Protein AF-0000000079856102 (afdb_homodimer)

Radius of gyration: 27.68 Å; Cα contacts (8 Å, |Δi|>4): 415; chains: 2; bounding box: 66×85×58 Å

InterPro domains:
  IPR036291 NAD(P)-binding domain superfamily [SSF51735] (73-154)

Nearest PDB structures (foldseek):
  2an1-assembly3_A  TM=6.879E-01  e=6.814E-02  Salmonella enterica subsp. enterica serovar Typhimurium str. LT2
  8etw-assembly1_Q  TM=4.589E-01  e=1.208E-01  Saccharomyces cerevisiae S288C
  6jdu-assembly1_A  TM=3.938E-01  e=2.764E-01  Porcine reproductive and respiratory syndrome virus
  6nei-assembly1_A  TM=4.165E-01  e=7.182E-01  Thalictrum flavum subsp. glaucum
  6lkx-assembly1_B  TM=3.660E-01  e=1.751E+00  Porcine reproductive and respiratory syndrome virus

Secondary structure (DSSP, 8-state):
-HHHHHHHHHHHHHHHHHHHHHHHHHHHHHHHHHHHHHHHHHHHHHHHHHHHHHHHTT--HHHHHHHTT--EEEEE--SHHHHHHHHHHHTSSSEEEEEE-SS-TT---SSEEE-TTSPPPP-SEEEE--GGGHHHHHHHHHTT--S-EEEHHHHHHHHHT-/-HHHHHHHHHHHHHHHHHHHHHHHHHHHHHHHHHHHHHHHHHHHHHHHHHHHHHHHTT--HHHHHHHTT--EEEEE--SHHHHHHHHHHHTSSSEEEEEE-SS-TT---SSEEE-TTSPPPP-SEEEE--GGGHHHHHHHHHTT--S-EEEHHHHHHHHHT-

Structure (mmCIF, N/CA/C/O backbone):
data_AF-0000000079856102-model_v1
#
loop_
_entity.id
_entity.type
_entity.pdbx_description
1 polymer 'D-isomer specific 2-hydroxyacid dehydrogenase NAD-binding domain-containing protein'
#
loop_
_atom_site.group_PDB
_atom_site.id
_atom_site.type_symbol
_atom_site.label_atom_id
_atom_site.label_alt_id
_atom_site.label_comp_id
_atom_site.label_asym_id
_atom_site.label_entity_id
_atom_site.label_seq_id
_atom_site.pdbx_PDB_ins_code
_atom_site.Cartn_x
_atom_site.Cartn_y
_atom_site.Cartn_z
_atom_site.occupancy
_atom_site.B_iso_or_equiv
_atom_site.auth_seq_id
_atom_site.auth_comp_id
_atom_site.auth_asym_id
_atom_site.auth_atom_id
_atom_site.pdbx_PDB_model_num
ATOM 1 N N . MET A 1 1 ? -7.621 62.375 22.328 1 56.69 1 MET A N 1
ATOM 2 C CA . MET A 1 1 ? -6.695 61.75 21.375 1 56.69 1 MET A CA 1
ATOM 3 C C . MET A 1 1 ? -6.199 60.406 21.875 1 56.69 1 MET A C 1
ATOM 5 O O . MET A 1 1 ? -6.086 59.469 21.109 1 56.69 1 MET A O 1
ATOM 9 N N . LYS A 1 2 ? -6.113 60.281 23.094 1 71.75 2 LYS A N 1
ATOM 10 C CA . LYS A 1 2 ? -5.633 59.062 23.719 1 71.75 2 LYS A CA 1
ATOM 11 C C . LYS A 1 2 ? -6.68 57.969 23.625 1 71.75 2 LYS A C 1
ATOM 13 O O . LYS A 1 2 ? -6.344 56.812 23.391 1 71.75 2 LYS A O 1
ATOM 18 N N . GLY A 1 3 ? -7.863 58.312 23.672 1 69.62 3 GLY A N 1
ATOM 19 C CA . GLY A 1 3 ? -8.938 57.312 23.641 1 69.62 3 GLY A CA 1
ATOM 20 C C . GLY A 1 3 ? -9.078 56.625 22.297 1 69.62 3 GLY A C 1
ATOM 21 O O . GLY A 1 3 ? -9.25 55.406 22.219 1 69.62 3 GLY A O 1
ATOM 22 N N . LYS A 1 4 ? -8.945 57.344 21.188 1 78.38 4 LYS A N 1
ATOM 23 C CA . LYS A 1 4 ? -9.086 56.812 19.844 1 78.38 4 LYS A CA 1
ATOM 24 C C . LYS A 1 4 ? -7.93 55.875 19.5 1 78.38 4 LYS A C 1
ATOM 26 O O . LYS A 1 4 ? -8.125 54.875 18.812 1 78.38 4 LYS A O 1
ATOM 31 N N . PHE A 1 5 ? -6.828 56.188 20.062 1 73.88 5 PHE A N 1
ATOM 32 C CA . PHE A 1 5 ? -5.648 55.375 19.812 1 73.88 5 PHE A CA 1
ATOM 33 C C . PHE A 1 5 ? -5.789 54 20.484 1 73.88 5 PHE A C 1
ATOM 35 O O . PHE A 1 5 ? -5.457 52.969 19.875 1 73.88 5 PHE A O 1
ATOM 42 N N . LEU A 1 6 ? -6.344 54 21.688 1 71.5 6 LEU A N 1
ATOM 43 C CA . LEU A 1 6 ? -6.531 52.75 22.438 1 71.5 6 LEU A CA 1
ATOM 44 C C . LEU A 1 6 ? -7.543 51.844 21.734 1 71.5 6 LEU A C 1
ATOM 46 O O . LEU A 1 6 ? -7.355 50.625 21.672 1 71.5 6 LEU A O 1
ATOM 50 N N . VAL A 1 7 ? -8.516 52.406 21.203 1 76.06 7 VAL A N 1
ATOM 51 C CA . VAL A 1 7 ? -9.547 51.656 20.5 1 76.06 7 VAL A CA 1
ATOM 52 C C . VAL A 1 7 ? -8.961 51.062 19.234 1 76.06 7 VAL A C 1
ATOM 54 O O . VAL A 1 7 ? -9.234 49.906 18.906 1 76.06 7 VAL A O 1
ATOM 57 N N . PHE A 1 8 ? -8.148 51.781 18.562 1 76.5 8 PHE A N 1
ATOM 58 C CA . PHE A 1 8 ? -7.5 51.281 17.359 1 76.5 8 PHE A CA 1
ATOM 59 C C . PHE A 1 8 ? -6.582 50.094 17.656 1 76.5 8 PHE A C 1
ATOM 61 O O . PHE A 1 8 ? -6.609 49.094 16.969 1 76.5 8 PHE A O 1
ATOM 68 N N . LEU A 1 9 ? -5.859 50.219 18.734 1 75.31 9 LEU A N 1
ATOM 69 C CA . LEU A 1 9 ? -4.902 49.188 19.125 1 75.31 9 LEU A CA 1
ATOM 70 C C . LEU A 1 9 ? -5.625 47.906 19.5 1 75.31 9 LEU A C 1
ATOM 72 O O . LEU A 1 9 ? -5.211 46.812 19.109 1 75.31 9 LEU A O 1
ATOM 76 N N . THR A 1 10 ? -6.695 48.031 20.281 1 75.94 10 THR A N 1
ATOM 77 C CA . THR A 1 10 ? -7.465 46.875 20.672 1 75.94 10 THR A CA 1
ATOM 78 C C . THR A 1 10 ? -8.094 46.188 19.469 1 75.94 10 THR A C 1
ATOM 80 O O . THR A 1 10 ? -8.164 44.969 19.391 1 75.94 10 THR A O 1
ATOM 83 N N . GLY A 1 11 ? -8.469 47.031 18.562 1 76.38 11 GLY A N 1
ATOM 84 C CA . GLY A 1 11 ? -9.016 46.5 17.328 1 76.38 11 GLY A CA 1
ATOM 85 C C . GLY A 1 11 ? -8.016 45.688 16.531 1 76.38 11 GLY A C 1
ATOM 86 O O . GLY A 1 11 ? -8.336 44.594 16.047 1 76.38 11 GLY A O 1
ATOM 87 N N . VAL A 1 12 ? -6.836 46.25 16.422 1 75.19 12 VAL A N 1
ATOM 88 C CA . VAL A 1 12 ? -5.77 45.594 15.672 1 75.19 12 VAL A CA 1
ATOM 89 C C . VAL A 1 12 ? -5.422 44.25 16.344 1 75.19 12 VAL A C 1
ATOM 91 O O . VAL A 1 12 ? -5.312 43.219 15.68 1 75.19 12 VAL A O 1
ATOM 94 N N . ILE A 1 13 ? -5.367 44.188 17.625 1 77.5 13 ILE A N 1
ATOM 95 C CA . ILE A 1 13 ? -5.02 42.969 18.375 1 77.5 13 ILE A CA 1
ATOM 96 C C . ILE A 1 13 ? -6.105 41.938 18.203 1 77.5 13 ILE A C 1
ATOM 98 O O . ILE A 1 13 ? -5.809 40.75 17.969 1 77.5 13 ILE A O 1
ATOM 102 N N . THR A 1 14 ? -7.316 42.469 18.375 1 79.19 14 THR A N 1
ATOM 103 C CA . THR A 1 14 ? -8.43 41.562 18.188 1 79.19 14 THR A CA 1
ATOM 104 C C . THR A 1 14 ? -8.406 40.938 16.781 1 79.19 14 THR A C 1
ATOM 106 O O . THR A 1 14 ? -8.648 39.75 16.625 1 79.19 14 THR A O 1
ATOM 109 N N . GLY A 1 15 ? -8.125 41.719 15.898 1 78.94 15 GLY A N 1
ATOM 110 C CA . GLY A 1 15 ? -8.008 41.25 14.531 1 78.94 15 GLY A CA 1
ATOM 111 C C . GLY A 1 15 ? -6.926 40.188 14.352 1 78.94 15 GLY A C 1
ATOM 112 O O . GLY A 1 15 ? -7.145 39.188 13.703 1 78.94 15 GLY A O 1
ATOM 113 N N . ILE A 1 16 ? -5.793 40.406 14.945 1 78.12 16 ILE A N 1
ATOM 114 C CA . ILE A 1 16 ? -4.672 39.469 14.883 1 78.12 16 ILE A CA 1
ATOM 115 C C . ILE A 1 16 ? -5.059 38.156 15.555 1 78.12 16 ILE A C 1
ATOM 117 O O . ILE A 1 16 ? -4.809 37.094 15 1 78.12 16 ILE A O 1
ATOM 121 N N . CYS A 1 17 ? -5.77 38.219 16.672 1 80.56 17 CYS A N 1
ATOM 122 C CA . CYS A 1 17 ? -6.168 37.031 17.406 1 80.56 17 CYS A CA 1
ATOM 123 C C . CYS A 1 17 ? -7.18 36.219 16.625 1 80.56 17 CYS A C 1
ATOM 125 O O . CYS A 1 17 ? -7.055 34.969 16.516 1 80.56 17 CYS A O 1
ATOM 127 N N . ILE A 1 18 ? -8.086 37.031 16.078 1 81.25 18 ILE A N 1
ATOM 128 C CA . ILE A 1 18 ? -9.086 36.344 15.258 1 81.25 18 ILE A CA 1
ATOM 129 C C . ILE A 1 18 ? -8.422 35.688 14.047 1 81.25 18 ILE A C 1
ATOM 131 O O . ILE A 1 18 ? -8.703 34.531 13.719 1 81.25 18 ILE A O 1
ATOM 135 N N . GLY A 1 19 ? -7.57 36.406 13.414 1 81.69 19 GLY A N 1
ATOM 136 C CA . GLY A 1 19 ? -6.828 35.875 12.289 1 81.69 19 GLY A CA 1
ATOM 137 C C . GLY A 1 19 ? -6.016 34.656 12.633 1 81.69 19 GLY A C 1
ATOM 138 O O . GLY A 1 19 ? -6.039 33.656 11.906 1 81.69 19 GLY A O 1
ATOM 139 N N . ALA A 1 20 ? -5.395 34.688 13.734 1 82.19 20 ALA A N 1
ATOM 140 C CA . ALA A 1 20 ? -4.586 33.562 14.203 1 82.19 20 ALA A CA 1
ATOM 141 C C . ALA A 1 20 ? -5.461 32.344 14.539 1 82.19 20 ALA A C 1
ATOM 143 O O . ALA A 1 20 ? -5.102 31.203 14.227 1 82.19 20 ALA A O 1
ATOM 144 N N . ALA A 1 21 ? -6.551 32.625 15.102 1 82.12 21 ALA A N 1
ATOM 145 C CA . ALA A 1 21 ? -7.488 31.547 15.445 1 82.12 21 ALA A CA 1
ATOM 146 C C . ALA A 1 21 ? -8.008 30.844 14.195 1 82.12 21 ALA A C 1
ATOM 148 O O . ALA A 1 21 ? -8.117 29.625 14.156 1 82.12 21 ALA A O 1
ATOM 149 N N . LEU A 1 22 ? -8.297 31.594 13.188 1 87.19 22 LEU A N 1
ATOM 150 C CA . LEU A 1 22 ? -8.781 31.047 11.93 1 87.19 22 LEU A CA 1
ATOM 151 C C . LEU A 1 22 ? -7.699 30.203 11.25 1 87.19 22 LEU A C 1
ATOM 153 O O . LEU A 1 22 ? -7.977 29.109 10.766 1 87.19 22 LEU A O 1
ATOM 157 N N . LEU A 1 23 ? -6.512 30.781 11.242 1 86 23 LEU A N 1
ATOM 158 C CA . LEU A 1 23 ? -5.395 30.047 10.656 1 86 23 LEU A CA 1
ATOM 159 C C . LEU A 1 23 ? -5.152 28.734 11.398 1 86 23 LEU A C 1
ATOM 161 O O . LEU A 1 23 ? -4.898 27.703 10.781 1 86 23 LEU A O 1
ATOM 165 N N . TYR A 1 24 ? -5.289 28.797 12.672 1 84.06 24 TYR A N 1
ATOM 166 C CA . TYR A 1 24 ? -5.125 27.609 13.516 1 84.06 24 TYR A CA 1
ATOM 167 C C . TYR A 1 24 ? -6.164 26.547 13.18 1 84.06 24 TYR A C 1
ATOM 169 O O . TYR A 1 24 ? -5.824 25.375 13.008 1 84.06 24 TYR A O 1
ATOM 177 N N . LYS A 1 25 ? -7.344 27.016 13.062 1 87.06 25 LYS A N 1
ATOM 178 C CA . LYS A 1 25 ? -8.438 26.094 12.742 1 87.06 25 LYS A CA 1
ATOM 179 C C . LYS A 1 25 ? -8.234 25.453 11.367 1 87.06 25 LYS A C 1
ATOM 181 O O . LYS A 1 25 ? -8.492 24.266 11.18 1 87.06 25 LYS A O 1
ATOM 186 N N . MET A 1 26 ? -7.766 26.219 10.445 1 90.94 26 MET A N 1
ATOM 187 C CA . MET A 1 26 ? -7.508 25.719 9.102 1 90.94 26 MET A CA 1
ATOM 188 C C . MET A 1 26 ? -6.402 24.672 9.109 1 90.94 26 MET A C 1
ATOM 190 O O . MET A 1 26 ? -6.512 23.641 8.43 1 90.94 26 MET A O 1
ATOM 194 N N . GLN A 1 27 ? -5.391 24.906 9.867 1 89.06 27 GLN A N 1
ATOM 195 C CA . GLN A 1 27 ? -4.281 23.969 9.953 1 89.06 27 GLN A CA 1
ATOM 196 C C . GLN A 1 27 ? -4.715 22.656 10.625 1 89.06 27 GLN A C 1
ATOM 198 O O . GLN A 1 27 ? -4.285 21.578 10.227 1 89.06 27 GLN A O 1
ATOM 203 N N . LEU A 1 28 ? -5.555 22.812 11.547 1 90.88 28 LEU A N 1
ATOM 204 C CA . LEU A 1 28 ? -6.066 21.641 12.242 1 90.88 28 LEU A CA 1
ATOM 205 C C . LEU A 1 28 ? -6.871 20.766 11.289 1 90.88 28 LEU A C 1
ATOM 207 O O . LEU A 1 28 ? -6.738 19.531 11.312 1 90.88 28 LEU A O 1
ATOM 211 N N . LYS A 1 29 ? -7.648 21.422 10.539 1 93.56 29 LYS A N 1
ATOM 212 C CA . LYS A 1 29 ? -8.445 20.688 9.555 1 93.56 29 LYS A CA 1
ATOM 213 C C . LYS A 1 29 ? -7.551 20 8.531 1 93.56 29 LYS A C 1
ATOM 215 O O . LYS A 1 29 ? -7.805 18.859 8.156 1 93.56 29 LYS A O 1
ATOM 220 N N . ALA A 1 30 ? -6.57 20.656 8.086 1 93.19 30 ALA A N 1
ATOM 221 C CA . ALA A 1 30 ? -5.613 20.078 7.141 1 93.19 30 ALA A CA 1
ATOM 222 C C . ALA A 1 30 ? -4.91 18.859 7.742 1 93.19 30 ALA A C 1
ATOM 224 O O . ALA A 1 30 ? -4.719 17.859 7.062 1 93.19 30 ALA A O 1
ATOM 225 N N . LEU A 1 31 ? -4.598 18.953 8.945 1 94.69 31 LEU A N 1
ATOM 226 C CA . LEU A 1 31 ? -3.943 17.859 9.656 1 94.69 31 LEU A CA 1
ATOM 227 C C . LEU A 1 31 ? -4.859 16.656 9.742 1 94.69 31 LEU A C 1
ATOM 229 O O . LEU A 1 31 ? -4.414 15.516 9.531 1 94.69 31 LEU A O 1
ATOM 233 N N . GLU A 1 32 ? -6.051 16.922 10.062 1 95.44 32 GLU A N 1
ATOM 234 C CA . GLU A 1 32 ? -7.027 15.844 10.172 1 95.44 32 GLU A CA 1
ATOM 235 C C . GLU A 1 32 ? -7.203 15.125 8.836 1 95.44 32 GLU A C 1
ATOM 237 O O . GLU A 1 32 ? -7.227 13.898 8.781 1 95.44 32 GLU A O 1
ATOM 242 N N . LYS A 1 33 ? -7.32 15.891 7.828 1 95.81 33 LYS A N 1
ATOM 243 C CA . LYS A 1 33 ? -7.477 15.328 6.492 1 95.81 33 LYS A CA 1
ATOM 244 C C . LYS A 1 33 ? -6.254 14.5 6.102 1 95.81 33 LYS A C 1
ATOM 246 O O . LYS A 1 33 ? -6.387 13.406 5.555 1 95.81 33 LYS A O 1
ATOM 251 N N . LEU A 1 34 ? -5.129 15 6.391 1 96.31 34 LEU A N 1
ATOM 252 C CA . LEU A 1 34 ? -3.891 14.312 6.039 1 96.31 34 LEU A CA 1
ATOM 253 C C . LEU A 1 34 ? -3.725 13.039 6.859 1 96.31 34 LEU A C 1
ATOM 255 O O . LEU A 1 34 ? -3.256 12.023 6.348 1 96.31 34 LEU A O 1
ATOM 259 N N . ASN A 1 35 ? -4.086 13.07 8.078 1 96.81 35 ASN A N 1
ATOM 260 C CA . ASN A 1 35 ? -4.047 11.883 8.914 1 96.81 35 ASN A CA 1
ATOM 261 C C . ASN A 1 35 ? -4.957 10.781 8.375 1 96.81 35 ASN A C 1
ATOM 263 O O . ASN A 1 35 ? -4.566 9.617 8.32 1 96.81 35 ASN A O 1
ATOM 267 N N . ALA A 1 36 ? -6.125 11.188 7.953 1 95.12 36 ALA A N 1
ATOM 268 C CA . ALA A 1 36 ? -7.062 10.234 7.363 1 95.12 36 ALA A CA 1
ATOM 269 C C . ALA A 1 36 ? -6.484 9.609 6.094 1 95.12 36 ALA A C 1
ATOM 271 O O . ALA A 1 36 ? -6.621 8.406 5.867 1 95.12 36 ALA A O 1
ATOM 272 N N . LYS A 1 37 ? -5.918 10.414 5.289 1 96.12 37 LYS A N 1
ATOM 273 C CA . LYS A 1 37 ? -5.297 9.938 4.059 1 96.12 37 LYS A CA 1
ATOM 274 C C . LYS A 1 37 ? -4.156 8.977 4.355 1 96.12 37 LYS A C 1
ATOM 276 O O . LYS A 1 37 ? -4.023 7.938 3.697 1 96.12 37 LYS A O 1
ATOM 281 N N . THR A 1 38 ? -3.326 9.305 5.281 1 96.56 38 THR A N 1
ATOM 282 C CA . THR A 1 38 ? -2.229 8.438 5.695 1 96.56 38 THR A CA 1
ATOM 283 C C . THR A 1 38 ? -2.756 7.082 6.152 1 96.56 38 THR A C 1
ATOM 285 O O . THR A 1 38 ? -2.234 6.039 5.746 1 96.56 38 THR A O 1
ATOM 288 N N . ASP A 1 39 ? -3.746 7.125 6.945 1 95.75 39 ASP A N 1
ATOM 289 C CA . ASP A 1 39 ? -4.34 5.891 7.453 1 95.75 39 ASP A CA 1
ATOM 290 C C . ASP A 1 39 ? -4.906 5.043 6.316 1 95.75 39 ASP A C 1
ATOM 292 O O . ASP A 1 39 ? -4.766 3.818 6.32 1 95.75 39 ASP A O 1
ATOM 296 N N . LYS A 1 40 ? -5.539 5.68 5.383 1 95.25 40 LYS A N 1
ATOM 297 C CA . LYS A 1 40 ? -6.09 4.988 4.223 1 95.25 40 LYS A CA 1
ATOM 298 C C . LYS A 1 40 ? -5 4.246 3.455 1 95.25 40 LYS A C 1
ATOM 300 O O . LYS A 1 40 ? -5.121 3.049 3.191 1 95.25 40 LYS A O 1
ATOM 305 N N . PHE A 1 41 ? -3.934 4.871 3.184 1 95.69 41 PHE A N 1
ATOM 306 C CA . PHE A 1 41 ? -2.861 4.266 2.406 1 95.69 41 PHE A CA 1
ATOM 307 C C . PHE A 1 41 ? -2.154 3.18 3.211 1 95.69 41 PHE A C 1
ATOM 309 O O . PHE A 1 41 ? -1.725 2.168 2.654 1 95.69 41 PHE A O 1
ATOM 316 N N . LYS A 1 42 ? -2.01 3.471 4.43 1 95.5 42 LYS A N 1
ATOM 317 C CA . LYS A 1 42 ? -1.446 2.438 5.297 1 95.5 42 LYS A CA 1
ATOM 318 C C . LYS A 1 42 ? -2.299 1.173 5.27 1 95.5 42 LYS A C 1
ATOM 320 O O . LYS A 1 42 ? -1.77 0.063 5.176 1 95.5 42 LYS A O 1
ATOM 325 N N . GLN A 1 43 ? -3.521 1.299 5.367 1 95.5 43 GLN A N 1
ATOM 326 C CA . GLN A 1 43 ? -4.434 0.161 5.324 1 95.5 43 GLN A CA 1
ATOM 327 C C . GLN A 1 43 ? -4.348 -0.562 3.982 1 95.5 43 GLN A C 1
ATOM 329 O O . GLN A 1 43 ? -4.316 -1.794 3.938 1 95.5 43 GLN A O 1
ATOM 334 N N . TYR A 1 44 ? -4.355 0.176 2.92 1 95.56 44 TYR A N 1
ATOM 335 C CA . TYR A 1 44 ? -4.246 -0.413 1.591 1 95.56 44 TYR A CA 1
ATOM 336 C C . TYR A 1 44 ? -2.93 -1.166 1.435 1 95.56 44 TYR A C 1
ATOM 338 O O . TYR A 1 44 ? -2.891 -2.238 0.828 1 95.56 44 TYR A O 1
ATOM 346 N N . TYR A 1 45 ? -1.93 -0.539 1.915 1 95.94 45 TYR A N 1
ATOM 347 C CA . TYR A 1 45 ? -0.631 -1.202 1.924 1 95.94 45 TYR A CA 1
ATOM 348 C C . TYR A 1 45 ? -0.707 -2.539 2.654 1 95.94 45 TYR A C 1
ATOM 350 O O . TYR A 1 45 ? -0.241 -3.559 2.143 1 95.94 45 TYR A O 1
ATOM 358 N N . ASN A 1 46 ? -1.268 -2.553 3.844 1 96.31 46 ASN A N 1
ATOM 359 C CA . ASN A 1 46 ? -1.396 -3.775 4.629 1 96.31 46 ASN A CA 1
ATOM 360 C C . ASN A 1 46 ? -2.24 -4.82 3.906 1 96.31 46 ASN A C 1
ATOM 362 O O . ASN A 1 46 ? -1.927 -6.012 3.943 1 96.31 46 ASN A O 1
ATOM 366 N N . THR A 1 47 ? -3.242 -4.406 3.266 1 97.12 47 THR A N 1
ATOM 367 C CA . THR A 1 47 ? -4.121 -5.293 2.51 1 97.12 47 THR A CA 1
ATOM 368 C C . THR A 1 47 ? -3.363 -5.965 1.371 1 97.12 47 THR A C 1
ATOM 370 O O . THR A 1 47 ? -3.396 -7.191 1.235 1 97.12 47 THR A O 1
ATOM 373 N N . LEU A 1 48 ? -2.666 -5.227 0.598 1 97.25 48 LEU A N 1
ATOM 374 C CA . LEU A 1 48 ? -1.915 -5.766 -0.531 1 97.25 48 LEU A CA 1
ATOM 375 C C . LEU A 1 48 ? -0.787 -6.672 -0.051 1 97.25 48 LEU A C 1
ATOM 377 O O . LEU A 1 48 ? -0.493 -7.691 -0.68 1 97.25 48 LEU A O 1
ATOM 381 N N . ASN A 1 49 ? -0.169 -6.215 1.061 1 96.56 49 ASN A N 1
ATOM 382 C CA . ASN A 1 49 ? 0.886 -7.047 1.63 1 96.56 49 ASN A CA 1
ATOM 383 C C . ASN A 1 49 ? 0.362 -8.422 2.023 1 96.56 49 ASN A C 1
ATOM 385 O O . ASN A 1 49 ? 0.999 -9.438 1.74 1 96.56 49 ASN A O 1
ATOM 389 N N . GLN A 1 50 ? -0.737 -8.438 2.621 1 96.44 50 GLN A N 1
ATOM 390 C CA . GLN A 1 50 ? -1.36 -9.703 2.996 1 96.44 50 GLN A CA 1
ATOM 391 C C . GLN A 1 50 ? -1.751 -10.516 1.762 1 96.44 50 GLN A C 1
ATOM 393 O O . GLN A 1 50 ? -1.605 -11.734 1.744 1 96.44 50 GLN A O 1
ATOM 398 N N . TRP A 1 51 ? -2.291 -9.852 0.759 1 96.94 51 TRP A N 1
ATOM 399 C CA . TRP A 1 51 ? -2.652 -10.5 -0.497 1 96.94 51 TRP A CA 1
ATOM 400 C C . TRP A 1 51 ? -1.44 -11.18 -1.13 1 96.94 51 TRP A C 1
ATOM 402 O O . TRP A 1 51 ? -1.508 -12.344 -1.528 1 96.94 51 TRP A O 1
ATOM 412 N N . LEU A 1 52 ? -0.375 -10.469 -1.111 1 95.75 52 LEU A N 1
ATOM 413 C CA . LEU A 1 52 ? 0.87 -10.977 -1.681 1 95.75 52 LEU A CA 1
ATOM 414 C C . LEU A 1 52 ? 1.413 -12.133 -0.857 1 95.75 52 LEU A C 1
ATOM 416 O O . LEU A 1 52 ? 1.892 -13.125 -1.414 1 95.75 52 LEU A O 1
ATOM 420 N N . ASN A 1 53 ? 1.319 -12.023 0.473 1 95 53 ASN A N 1
ATOM 421 C CA . ASN A 1 53 ? 1.726 -13.133 1.335 1 95 53 ASN A CA 1
ATOM 422 C C . ASN A 1 53 ? 0.932 -14.398 1.033 1 95 53 ASN A C 1
ATOM 424 O O . ASN A 1 53 ? 1.502 -15.492 0.953 1 95 53 ASN A O 1
ATOM 428 N N . ASN A 1 54 ? -0.32 -14.227 0.887 1 95.62 54 ASN A N 1
ATOM 429 C CA . ASN A 1 54 ? -1.168 -15.367 0.548 1 95.62 54 ASN A CA 1
ATOM 430 C C . ASN A 1 54 ? -0.745 -16 -0.77 1 95.62 54 ASN A C 1
ATOM 432 O O . ASN A 1 54 ? -0.634 -17.234 -0.862 1 95.62 54 ASN A O 1
ATOM 436 N N . LYS A 1 55 ? -0.503 -15.164 -1.69 1 92.69 55 LYS A N 1
ATOM 437 C CA . LYS A 1 55 ? -0.1 -15.672 -3 1 92.69 55 LYS A CA 1
ATOM 438 C C . LYS A 1 55 ? 1.243 -16.391 -2.922 1 92.69 55 LYS A C 1
ATOM 440 O O . LYS A 1 55 ? 1.414 -17.453 -3.508 1 92.69 55 LYS A O 1
ATOM 445 N N . ASP A 1 56 ? 2.123 -15.812 -2.193 1 90.88 56 ASP A N 1
ATOM 446 C CA . ASP A 1 56 ? 3.439 -16.422 -2.018 1 90.88 56 ASP A CA 1
ATOM 447 C C . ASP A 1 56 ? 3.328 -17.781 -1.357 1 90.88 56 ASP A C 1
ATOM 449 O O . ASP A 1 56 ? 4.125 -18.688 -1.641 1 90.88 56 ASP A O 1
ATOM 453 N N . ASP A 1 57 ? 2.359 -17.891 -0.551 1 92.06 57 ASP A N 1
ATOM 454 C CA . ASP A 1 57 ? 2.154 -19.141 0.17 1 92.06 57 ASP A CA 1
ATOM 455 C C . ASP A 1 57 ? 1.271 -20.094 -0.629 1 92.06 57 ASP A C 1
ATOM 457 O O . ASP A 1 57 ? 0.926 -21.188 -0.151 1 92.06 57 ASP A O 1
ATOM 461 N N . GLY A 1 58 ? 0.883 -19.672 -1.842 1 90.56 58 GLY A N 1
ATOM 462 C CA . GLY A 1 58 ? 0.076 -20.516 -2.711 1 90.56 58 GLY A CA 1
ATOM 463 C C . GLY A 1 58 ? -1.391 -20.547 -2.324 1 90.56 58 GLY A C 1
ATOM 464 O O . GLY A 1 58 ? -2.123 -21.453 -2.705 1 90.56 58 GLY A O 1
ATOM 465 N N . LYS A 1 59 ? -1.744 -19.547 -1.546 1 93.44 59 LYS A N 1
ATOM 466 C CA . LYS A 1 59 ? -3.135 -19.469 -1.104 1 93.44 59 LYS A CA 1
ATOM 467 C C . LYS A 1 59 ? -3.941 -18.516 -1.979 1 93.44 59 LYS A C 1
ATOM 469 O O . LYS A 1 59 ? -3.434 -17.469 -2.402 1 93.44 59 LYS A O 1
ATOM 474 N N . SER A 1 60 ? -5.184 -18.906 -2.205 1 92.62 60 SER A N 1
ATOM 475 C CA . SER A 1 60 ? -6.07 -18.094 -3.033 1 92.62 60 SER A CA 1
ATOM 476 C C . SER A 1 60 ? -7.293 -17.625 -2.244 1 92.62 60 SER A C 1
ATOM 478 O O . SER A 1 60 ? -7.797 -18.359 -1.388 1 92.62 60 SER A O 1
ATOM 480 N N . SER A 1 61 ? -7.758 -16.469 -2.652 1 94.69 61 SER A N 1
ATOM 481 C CA . SER A 1 61 ? -8.977 -15.977 -2.029 1 94.69 61 SER A CA 1
ATOM 482 C C . SER A 1 61 ? -10.148 -16.922 -2.275 1 94.69 61 SER A C 1
ATOM 484 O O . SER A 1 61 ? -11.086 -16.984 -1.476 1 94.69 61 SER A O 1
ATOM 486 N N . VAL A 1 62 ? -10.117 -17.672 -3.328 1 96.38 62 VAL A N 1
ATOM 487 C CA . VAL A 1 62 ? -11.156 -18.609 -3.701 1 96.38 62 VAL A CA 1
ATOM 488 C C . VAL A 1 62 ? -11.406 -19.594 -2.555 1 96.38 62 VAL A C 1
ATOM 490 O O . VAL A 1 62 ? -12.547 -19.953 -2.275 1 96.38 62 VAL A O 1
ATOM 493 N N . ASN A 1 63 ? -10.312 -19.906 -1.883 1 94.75 63 ASN A N 1
ATOM 494 C CA . ASN A 1 63 ? -10.398 -20.875 -0.79 1 94.75 63 ASN A CA 1
ATOM 495 C C . ASN A 1 63 ? -11.266 -20.344 0.353 1 94.75 63 ASN A C 1
ATOM 497 O O . ASN A 1 63 ? -11.945 -21.125 1.022 1 94.75 63 ASN A O 1
ATOM 501 N N . PHE A 1 64 ? -11.211 -19.109 0.53 1 97.25 64 PHE A N 1
ATOM 502 C CA . PHE A 1 64 ? -12.047 -18.5 1.561 1 97.25 64 PHE A CA 1
ATOM 503 C C . PHE A 1 64 ? -13.523 -18.766 1.288 1 97.25 64 PHE A C 1
ATOM 505 O O . PHE A 1 64 ? -14.266 -19.156 2.188 1 97.25 64 PHE A O 1
ATOM 512 N N . PHE A 1 65 ? -13.922 -18.562 0.098 1 97.81 65 PHE A N 1
ATOM 513 C CA . PHE A 1 65 ? -15.328 -18.672 -0.262 1 97.81 65 PHE A CA 1
ATOM 514 C C . PHE A 1 65 ? -15.789 -20.125 -0.222 1 97.81 65 PHE A C 1
ATOM 516 O O . PHE A 1 65 ? -16.875 -20.422 0.284 1 97.81 65 PHE A O 1
ATOM 523 N N . LYS A 1 66 ? -14.953 -21 -0.677 1 96.38 66 LYS A N 1
ATOM 524 C CA . LYS A 1 66 ? -15.273 -22.422 -0.665 1 96.38 66 LYS A CA 1
ATOM 525 C C . LYS A 1 66 ? -15.43 -22.938 0.763 1 96.38 66 LYS A C 1
ATOM 527 O O . LYS A 1 66 ? -16.406 -23.609 1.08 1 96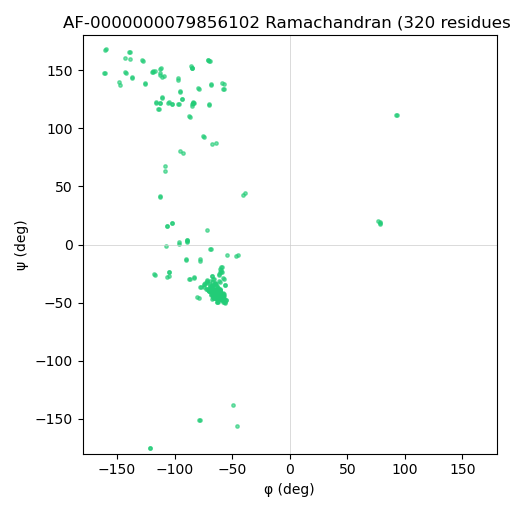.38 66 LYS A O 1
ATOM 532 N N . ARG A 1 67 ? -14.523 -22.547 1.585 1 96.06 67 ARG A N 1
ATOM 533 C CA . ARG A 1 67 ? -14.508 -23.031 2.963 1 96.06 67 ARG A CA 1
ATOM 534 C C . ARG A 1 67 ? -15.734 -22.531 3.73 1 96.06 67 ARG A C 1
ATOM 536 O O . ARG A 1 67 ? -16.219 -23.203 4.633 1 96.06 67 ARG A O 1
ATOM 543 N N . ASN A 1 68 ? -16.188 -21.375 3.32 1 97 68 ASN A N 1
ATOM 544 C CA . ASN A 1 68 ? -17.312 -20.797 4.035 1 97 68 ASN A CA 1
ATOM 545 C C . ASN A 1 68 ? -18.641 -21.109 3.354 1 97 68 ASN A C 1
ATOM 547 O O . ASN A 1 68 ? -19.688 -20.609 3.75 1 97 68 ASN A O 1
ATOM 551 N N . GLY A 1 69 ? -18.562 -21.891 2.258 1 97.06 69 GLY A N 1
ATOM 552 C CA . GLY A 1 69 ? -19.75 -22.344 1.566 1 97.06 69 GLY A CA 1
ATOM 553 C C . GLY A 1 69 ? -20.391 -21.266 0.709 1 97.06 69 GLY A C 1
ATOM 554 O O . GLY A 1 69 ? -21.594 -21.312 0.44 1 97.06 69 GLY A O 1
ATOM 555 N N . TYR A 1 70 ? -19.625 -20.25 0.365 1 98.12 70 TYR A N 1
ATOM 556 C CA . TYR A 1 70 ? -20.125 -19.203 -0.502 1 98.12 70 TYR A CA 1
ATOM 557 C C . TYR A 1 70 ? -19.984 -19.578 -1.971 1 98.12 70 TYR A C 1
ATOM 559 O O . TYR A 1 70 ? -18.859 -19.781 -2.461 1 98.12 70 TYR A O 1
ATOM 567 N N . GLN A 1 71 ? -21.094 -19.641 -2.643 1 98.12 71 GLN A N 1
ATOM 568 C CA . GLN A 1 71 ? -21.047 -20.016 -4.051 1 98.12 71 GLN A CA 1
ATOM 569 C C . GLN A 1 71 ? -21.266 -18.812 -4.953 1 98.12 71 GLN A C 1
ATOM 571 O O . GLN A 1 71 ? -20.844 -18.797 -6.109 1 98.12 71 GLN A O 1
ATOM 576 N N . SER A 1 72 ? -21.984 -17.828 -4.441 1 98.12 72 SER A N 1
A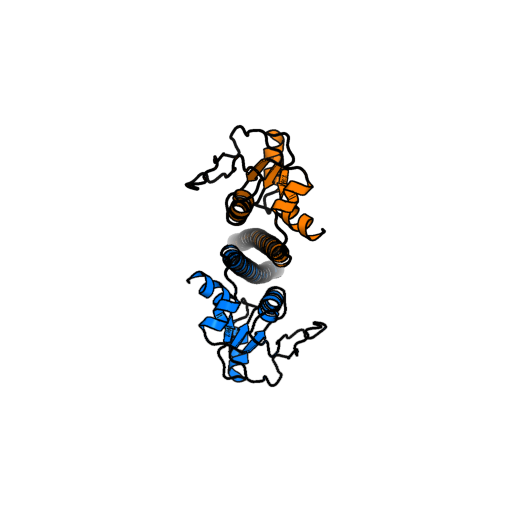TOM 577 C CA . SER A 1 72 ? -22.234 -16.609 -5.199 1 98.12 72 SER A CA 1
ATOM 578 C C . SER A 1 72 ? -21.812 -15.375 -4.418 1 98.12 72 SER A C 1
ATOM 580 O O . SER A 1 72 ? -22.047 -15.289 -3.211 1 98.12 72 SER A O 1
ATOM 582 N N . VAL A 1 73 ? -21.188 -14.445 -5.203 1 98.31 73 VAL A N 1
ATOM 583 C CA . VAL A 1 73 ? -20.609 -13.281 -4.531 1 98.31 73 VAL A CA 1
ATOM 584 C C . VAL A 1 73 ? -20.922 -12.016 -5.332 1 98.31 73 VAL A C 1
ATOM 586 O O . VAL A 1 73 ? -21.062 -12.07 -6.559 1 98.31 73 VAL A O 1
ATOM 589 N N . ALA A 1 74 ? -21.172 -10.953 -4.648 1 97.75 74 ALA A N 1
ATOM 590 C CA . ALA A 1 74 ? -21.109 -9.617 -5.234 1 97.75 74 ALA A CA 1
ATOM 591 C C . ALA A 1 74 ? -19.906 -8.828 -4.695 1 97.75 74 ALA A C 1
ATOM 593 O O . ALA A 1 74 ? -19.547 -8.969 -3.525 1 97.75 74 ALA A O 1
ATOM 594 N N . ILE A 1 75 ? -19.312 -8.023 -5.516 1 97.81 75 ILE A N 1
ATOM 595 C CA . ILE A 1 75 ? -18.156 -7.234 -5.129 1 97.81 75 ILE A CA 1
ATOM 596 C C . ILE A 1 75 ? -18.516 -5.75 -5.121 1 97.81 75 ILE A C 1
ATOM 598 O O . ILE A 1 75 ? -18.984 -5.215 -6.129 1 97.81 75 ILE A O 1
ATOM 602 N N . TYR A 1 76 ? -18.344 -5.141 -3.994 1 97.31 76 TYR A N 1
ATOM 603 C CA . TYR A 1 76 ? -18.578 -3.707 -3.869 1 97.31 76 TYR A CA 1
ATOM 604 C C . TYR A 1 76 ? -17.266 -2.926 -4.016 1 97.31 76 TYR A C 1
ATOM 606 O O . TYR A 1 76 ? -16.375 -3.045 -3.178 1 97.31 76 TYR A O 1
ATOM 614 N N . GLY A 1 77 ? -17.219 -2.07 -4.957 1 95.94 77 GLY A N 1
ATOM 615 C CA . GLY A 1 77 ? -16.031 -1.289 -5.238 1 95.94 77 GLY A CA 1
ATOM 616 C C . GLY A 1 77 ? -15.133 -1.927 -6.281 1 95.94 77 GLY A C 1
ATOM 617 O O . GLY A 1 77 ? -14.391 -2.863 -5.98 1 95.94 77 GLY A O 1
ATOM 618 N N . MET A 1 78 ? -15.07 -1.293 -7.438 1 93.56 78 MET A N 1
ATOM 619 C CA . MET A 1 78 ? -14.305 -1.879 -8.539 1 93.56 78 MET A CA 1
ATOM 620 C C . MET A 1 78 ? -13.078 -1.038 -8.852 1 93.56 78 MET A C 1
ATOM 622 O O . MET A 1 78 ? -12.812 -0.736 -10.016 1 93.56 78 MET A O 1
ATOM 626 N N . GLY A 1 79 ? -12.5 -0.642 -7.781 1 91.88 79 GLY A N 1
ATOM 627 C CA . GLY A 1 79 ? -11.156 -0.094 -7.918 1 91.88 79 GLY A CA 1
ATOM 628 C C . GLY A 1 79 ? -10.086 -1.161 -8.07 1 91.88 79 GLY A C 1
ATOM 629 O O . GLY A 1 79 ? -10.359 -2.248 -8.586 1 91.88 79 GLY A O 1
ATOM 630 N N . GLU A 1 80 ? -8.914 -0.931 -7.656 1 92 80 GLU A N 1
ATOM 631 C CA . GLU A 1 80 ? -7.797 -1.854 -7.809 1 92 80 GLU A CA 1
ATOM 632 C C . GLU A 1 80 ? -8.055 -3.164 -7.07 1 92 80 GLU A C 1
ATOM 634 O O . GLU A 1 80 ? -7.918 -4.246 -7.648 1 92 80 GLU A O 1
ATOM 639 N N . LEU A 1 81 ? -8.453 -3.045 -5.84 1 95.31 81 LEU A N 1
ATOM 640 C CA . LEU A 1 81 ? -8.672 -4.234 -5.02 1 95.31 81 LEU A CA 1
ATOM 641 C C . LEU A 1 81 ? -9.852 -5.051 -5.543 1 95.31 81 LEU A C 1
ATOM 643 O O . LEU A 1 81 ? -9.781 -6.277 -5.605 1 95.31 81 LEU A O 1
ATOM 647 N N . GLY A 1 82 ? -10.914 -4.363 -5.898 1 95.31 82 GLY A N 1
ATOM 648 C CA . GLY A 1 82 ? -12.078 -5.039 -6.445 1 95.31 82 GLY A CA 1
ATOM 649 C C . GLY A 1 82 ? -11.789 -5.77 -7.742 1 95.31 82 GLY A C 1
ATOM 650 O O . GLY A 1 82 ? -12.219 -6.906 -7.934 1 95.31 82 GLY A O 1
ATOM 651 N N . ASN A 1 83 ? -11.094 -5.125 -8.617 1 93.12 83 ASN A N 1
ATOM 652 C CA . ASN A 1 83 ? -10.734 -5.734 -9.891 1 93.12 83 ASN A CA 1
ATOM 653 C C . ASN A 1 83 ? -9.852 -6.961 -9.703 1 93.12 83 ASN A C 1
ATOM 655 O O . ASN A 1 83 ? -9.977 -7.945 -10.43 1 93.12 83 ASN A O 1
ATOM 659 N N . ARG A 1 84 ? -9 -6.898 -8.773 1 94.06 84 ARG A N 1
ATOM 660 C CA . ARG A 1 84 ? -8.133 -8.031 -8.484 1 94.06 84 ARG A CA 1
ATOM 661 C C . ARG A 1 84 ? -8.938 -9.227 -7.977 1 94.06 84 ARG A C 1
ATOM 663 O O . ARG A 1 84 ? -8.727 -10.359 -8.406 1 94.06 84 ARG A O 1
ATOM 670 N N . LEU A 1 85 ? -9.828 -8.906 -7.098 1 96.12 85 LEU A N 1
ATOM 671 C CA . LEU A 1 85 ? -10.688 -9.969 -6.598 1 96.12 85 LEU A CA 1
ATOM 672 C C . LEU A 1 85 ? -11.523 -10.57 -7.723 1 96.12 85 LEU A C 1
ATOM 674 O O . LEU A 1 85 ? -11.664 -11.789 -7.816 1 96.12 85 LEU A O 1
ATOM 678 N N . TYR A 1 86 ? -12.031 -9.695 -8.531 1 95 86 TYR A N 1
ATOM 679 C CA . TYR A 1 86 ? -12.828 -10.117 -9.68 1 95 86 TYR A CA 1
ATOM 680 C C . TYR A 1 86 ? -12.047 -11.086 -10.562 1 95 86 TYR A C 1
ATOM 682 O O . TYR A 1 86 ? -12.555 -12.156 -10.922 1 95 86 TYR A O 1
ATOM 690 N N . LYS A 1 87 ? -10.891 -10.742 -10.852 1 92.94 87 LYS A N 1
ATOM 691 C CA . LYS A 1 87 ? -10.055 -11.562 -11.727 1 92.94 87 LYS A CA 1
ATOM 692 C C . LYS A 1 87 ? -9.75 -12.914 -11.094 1 92.94 87 LYS A C 1
ATOM 694 O O . LYS A 1 87 ? -9.727 -13.938 -11.781 1 92.94 87 LYS A O 1
ATOM 699 N N . GLU A 1 88 ? -9.523 -12.906 -9.805 1 93.5 88 GLU A N 1
ATOM 700 C CA . GLU A 1 88 ? -9.211 -14.156 -9.117 1 93.5 88 GLU A CA 1
ATOM 701 C C . GLU A 1 88 ? -10.414 -15.094 -9.102 1 93.5 88 GLU A C 1
ATOM 703 O O . GLU A 1 88 ? -10.273 -16.297 -9.273 1 93.5 88 GLU A O 1
ATOM 708 N N . LEU A 1 89 ? -11.555 -14.484 -8.992 1 95.75 89 LEU A N 1
ATOM 709 C CA . LEU A 1 89 ? -12.75 -15.305 -8.82 1 95.75 89 LEU A CA 1
ATOM 710 C C . LEU A 1 89 ? -13.32 -15.711 -10.18 1 95.75 89 LEU A C 1
ATOM 712 O O . LEU A 1 89 ? -13.953 -16.766 -10.297 1 95.75 89 LEU A O 1
ATOM 716 N N . ARG A 1 90 ? -13.109 -14.867 -11.18 1 92.69 90 ARG A N 1
ATOM 717 C CA . ARG A 1 90 ? -13.727 -15.102 -12.477 1 92.69 90 ARG A CA 1
ATOM 718 C C . ARG A 1 90 ? -13.258 -16.438 -13.07 1 92.69 90 ARG A C 1
ATOM 720 O O . ARG A 1 90 ? -13.969 -17.031 -13.875 1 92.69 90 ARG A O 1
ATOM 727 N N . ASN A 1 91 ? -12.148 -16.891 -12.602 1 88.31 91 ASN A N 1
ATOM 728 C CA . ASN A 1 91 ? -11.586 -18.141 -13.109 1 88.31 91 ASN A CA 1
ATOM 729 C C . ASN A 1 91 ? -11.828 -19.297 -12.148 1 88.31 91 ASN A C 1
ATOM 731 O O . ASN A 1 91 ? -11.18 -20.344 -12.25 1 88.31 91 ASN A O 1
ATOM 735 N N . SER A 1 92 ? -12.711 -19.141 -11.305 1 94.94 92 SER A N 1
ATOM 736 C CA . SER A 1 92 ? -13.023 -20.156 -10.312 1 94.94 92 SER A CA 1
ATOM 737 C C . SER A 1 92 ? -14.477 -20.609 -10.406 1 94.94 92 SER A C 1
ATOM 739 O O . SER A 1 92 ? -15.18 -20.25 -11.359 1 94.94 92 SER A O 1
ATOM 741 N N . ASP A 1 93 ? -14.867 -21.469 -9.461 1 95.94 93 ASP A N 1
ATOM 742 C CA . ASP A 1 93 ? -16.234 -21.953 -9.445 1 95.94 93 ASP A CA 1
ATOM 743 C C . ASP A 1 93 ? -17.141 -21.047 -8.609 1 95.94 93 ASP A C 1
ATOM 745 O O . ASP A 1 93 ? -18.312 -21.312 -8.422 1 95.94 93 ASP A O 1
ATOM 749 N N . ILE A 1 94 ? -16.547 -19.984 -8.141 1 97.56 94 ILE A N 1
ATOM 750 C CA . ILE A 1 94 ? -17.328 -19 -7.414 1 97.56 94 ILE A CA 1
ATOM 751 C C . ILE A 1 94 ? -18 -18.047 -8.398 1 97.56 94 ILE A C 1
ATOM 753 O O . ILE A 1 94 ? -17.328 -17.422 -9.234 1 97.56 94 ILE A O 1
ATOM 757 N N . LYS A 1 95 ? -19.281 -17.969 -8.344 1 96.94 95 LYS A N 1
ATOM 758 C CA . LYS A 1 95 ? -20.031 -17.141 -9.281 1 96.94 95 LYS A CA 1
ATOM 759 C C . LYS A 1 95 ? -20.078 -15.688 -8.812 1 96.94 95 LYS A C 1
ATOM 761 O O . LYS A 1 95 ? -20.594 -15.398 -7.727 1 96.94 95 LYS A O 1
ATOM 766 N N . ILE A 1 96 ? -19.594 -14.781 -9.609 1 97.12 96 ILE A N 1
ATOM 767 C CA . ILE A 1 96 ? -19.797 -13.352 -9.375 1 97.12 96 ILE A CA 1
ATOM 768 C C . ILE A 1 96 ? -21.109 -12.914 -10.008 1 97.12 96 ILE A C 1
ATOM 770 O O . ILE A 1 96 ? -21.219 -12.812 -11.234 1 97.12 96 ILE A O 1
ATOM 774 N N . LYS A 1 97 ? -22 -12.633 -9.242 1 96.56 97 LYS A N 1
ATOM 775 C CA . LYS A 1 97 ? -23.328 -12.328 -9.781 1 96.56 97 LYS A CA 1
ATOM 776 C C . LYS A 1 97 ? -23.391 -10.906 -10.328 1 96.56 97 LYS A C 1
ATOM 778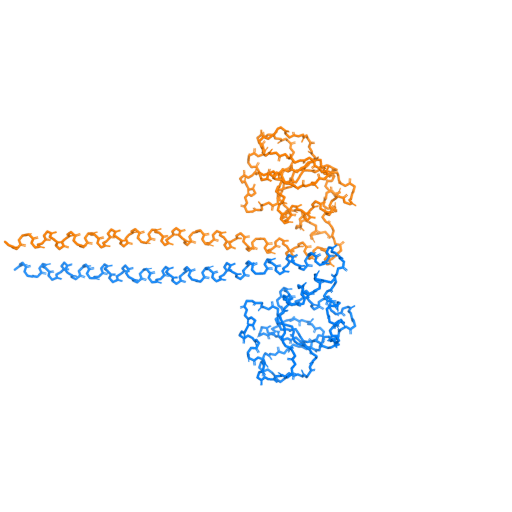 O O . LYS A 1 97 ? -23.969 -10.664 -11.383 1 96.56 97 LYS A O 1
ATOM 783 N N . TYR A 1 98 ? -22.906 -10.008 -9.602 1 94.94 98 TYR A N 1
ATOM 784 C CA . TYR A 1 98 ? -22.812 -8.617 -10.031 1 94.94 98 TYR A CA 1
ATOM 785 C C . TYR A 1 98 ? -21.781 -7.852 -9.227 1 94.94 98 TYR A C 1
ATOM 787 O O . TYR A 1 98 ? -21.266 -8.359 -8.219 1 94.94 98 TYR A O 1
ATOM 795 N N . VAL A 1 99 ? -21.438 -6.656 -9.695 1 96 99 VAL A N 1
ATOM 796 C CA . VAL A 1 99 ? -20.547 -5.738 -8.984 1 96 99 VAL A CA 1
ATOM 797 C C . VAL A 1 99 ? -21.297 -4.438 -8.68 1 96 99 VAL A C 1
ATOM 799 O O . VAL A 1 99 ? -22.234 -4.074 -9.391 1 96 99 VAL A O 1
ATOM 802 N N . ILE A 1 100 ? -20.875 -3.912 -7.582 1 95.69 100 ILE A N 1
ATOM 803 C CA . ILE A 1 100 ? -21.5 -2.674 -7.148 1 95.69 100 ILE A CA 1
ATOM 804 C C . ILE A 1 100 ? -20.484 -1.542 -7.141 1 95.69 100 ILE A C 1
ATOM 806 O O . ILE A 1 100 ? -19.406 -1.665 -6.535 1 95.69 100 ILE A O 1
ATOM 810 N N . ASP A 1 101 ? -20.688 -0.505 -7.824 1 93.12 101 ASP A N 1
ATOM 811 C CA . ASP A 1 101 ? -19.812 0.659 -7.816 1 93.12 101 ASP A CA 1
ATOM 812 C C . ASP A 1 101 ? -20.594 1.946 -8.047 1 93.12 101 ASP A C 1
ATOM 814 O O . ASP A 1 101 ? -21.531 1.971 -8.844 1 93.12 101 ASP A O 1
ATOM 818 N N . GLN A 1 102 ? -20.156 2.898 -7.277 1 85.06 102 GLN A N 1
ATOM 819 C CA . GLN A 1 102 ? -20.812 4.191 -7.445 1 85.06 102 GLN A CA 1
ATOM 820 C C . GLN A 1 102 ? -20.453 4.82 -8.789 1 85.06 102 GLN A C 1
ATOM 822 O O . GLN A 1 102 ? -21.25 5.551 -9.375 1 85.06 102 GLN A O 1
ATOM 827 N N . SER A 1 103 ? -19.172 4.559 -9.203 1 73.69 103 SER A N 1
ATOM 828 C CA . SER A 1 103 ? -18.719 5.125 -10.469 1 73.69 103 SER A CA 1
ATOM 829 C C . SER A 1 103 ? -18.875 4.133 -11.609 1 73.69 103 SER A C 1
ATOM 831 O O . SER A 1 103 ? -18.203 3.1 -11.641 1 73.69 103 SER A O 1
ATOM 833 N N . ILE A 1 104 ? -20.062 3.988 -12.148 1 59.84 104 ILE A N 1
ATOM 834 C CA . ILE A 1 104 ? -20.531 2.924 -13.031 1 59.84 104 ILE A CA 1
ATOM 835 C C . ILE A 1 104 ? -19.688 2.898 -14.305 1 59.84 104 ILE A C 1
ATOM 837 O O . ILE A 1 104 ? -19.719 1.927 -15.062 1 59.84 104 ILE A O 1
ATOM 841 N N . ASP A 1 105 ? -19.141 4.008 -14.562 1 55.75 105 ASP A N 1
ATOM 842 C CA . ASP A 1 105 ? -18.875 4.094 -15.992 1 55.75 105 ASP A CA 1
ATOM 843 C C . ASP A 1 105 ? -18.172 2.832 -16.5 1 55.75 105 ASP A C 1
ATOM 845 O O . ASP A 1 105 ? -17.531 2.117 -15.727 1 55.75 105 ASP A O 1
ATOM 849 N N . TYR A 1 106 ? -17.297 2.291 -17.203 1 49.16 106 TYR A N 1
ATOM 850 C CA . TYR A 1 106 ? -16.719 1.61 -18.359 1 49.16 106 TYR A CA 1
ATOM 851 C C . TYR A 1 106 ? -16.406 0.156 -18.031 1 49.16 106 TYR A C 1
ATOM 853 O O . TYR A 1 106 ? -15.539 -0.458 -18.656 1 49.16 106 TYR A O 1
ATOM 861 N N . LEU A 1 107 ? -16.672 -0.229 -16.797 1 51 107 LEU A N 1
ATOM 862 C CA . LEU A 1 107 ? -15.984 -1.508 -16.672 1 51 107 LEU A CA 1
ATOM 863 C C . LEU A 1 107 ? -16.641 -2.564 -17.562 1 51 107 LEU A C 1
ATOM 865 O O . LEU A 1 107 ? -17.859 -2.719 -17.531 1 51 107 LEU A O 1
ATOM 869 N N . ASN A 1 108 ? -16.281 -2.676 -18.766 1 50.41 108 ASN A N 1
ATOM 870 C CA . ASN A 1 108 ? -16.672 -3.785 -19.625 1 50.41 108 ASN A CA 1
ATOM 871 C C . ASN A 1 108 ? -16.641 -5.117 -18.875 1 50.41 108 ASN A C 1
ATOM 873 O O . ASN A 1 108 ? -15.688 -5.891 -19.031 1 50.41 108 ASN A O 1
ATOM 877 N N . HIS A 1 109 ? -17.156 -5.098 -17.609 1 59.12 109 HIS A N 1
ATOM 878 C CA . HIS A 1 109 ? -17.094 -6.449 -17.062 1 59.12 109 HIS A CA 1
ATOM 879 C C . HIS A 1 109 ? -18.234 -7.32 -17.609 1 59.12 109 HIS A C 1
ATOM 881 O O . HIS A 1 109 ? -19.266 -6.801 -18.047 1 59.12 109 HIS A O 1
ATOM 887 N N . GLU A 1 110 ? -17.922 -8.469 -18.016 1 72.88 110 GLU A N 1
ATOM 888 C CA . GLU A 1 110 ? -18.875 -9.516 -18.375 1 72.88 110 GLU A CA 1
ATOM 889 C C . GLU A 1 110 ? -19.984 -9.625 -17.328 1 72.88 110 GLU A C 1
ATOM 891 O O . GLU A 1 110 ? -21.062 -10.156 -17.625 1 72.88 110 GLU A O 1
ATOM 896 N N . VAL A 1 111 ? -19.812 -8.93 -16.219 1 82.88 111 VAL A N 1
ATOM 897 C CA . VAL A 1 111 ? -20.781 -9.047 -15.125 1 82.88 111 VAL A CA 1
ATOM 898 C C . VAL A 1 111 ? -21.531 -7.723 -14.961 1 82.88 111 VAL A C 1
ATOM 900 O O . VAL A 1 111 ? -21.016 -6.66 -15.297 1 82.88 111 VAL A O 1
ATOM 903 N N . SER A 1 112 ? -22.797 -7.797 -14.586 1 88.25 112 SER A N 1
ATOM 904 C CA . SER A 1 112 ? -23.656 -6.625 -14.398 1 88.25 112 SER A CA 1
ATOM 905 C C . SER A 1 112 ? -23.047 -5.66 -13.375 1 88.25 112 SER A C 1
ATOM 907 O O . SER A 1 112 ? -22.516 -6.09 -12.352 1 88.25 112 SER A O 1
ATOM 909 N N . VAL A 1 113 ? -23.109 -4.383 -13.656 1 91 113 VAL A N 1
ATOM 910 C CA . VAL A 1 113 ? -22.688 -3.322 -12.75 1 91 113 VAL A CA 1
ATOM 911 C C . VAL A 1 113 ? -23.906 -2.633 -12.141 1 91 113 VAL A C 1
ATOM 913 O O . VAL A 1 113 ? -24.781 -2.15 -12.867 1 91 113 VAL A O 1
ATOM 916 N N . MET A 1 114 ? -23.922 -2.666 -10.867 1 91.94 114 MET A N 1
ATOM 917 C CA . MET A 1 114 ? -25.062 -2.096 -10.148 1 91.94 114 MET A CA 1
ATOM 918 C C . MET A 1 114 ? -24.641 -0.854 -9.367 1 91.94 114 MET A C 1
ATOM 920 O O . MET A 1 114 ? -23.484 -0.742 -8.945 1 91.94 114 MET A O 1
ATOM 924 N N . SER A 1 115 ? -25.594 0.01 -9.203 1 90.88 115 SER A N 1
ATOM 925 C CA . SER A 1 115 ? -25.422 1.104 -8.258 1 90.88 115 SER A CA 1
ATOM 926 C C . SER A 1 115 ? -25.812 0.672 -6.844 1 90.88 115 SER A C 1
ATOM 928 O O . SER A 1 115 ? -26.688 -0.177 -6.668 1 90.88 115 SER A O 1
ATOM 930 N N . PRO A 1 116 ? -25.203 1.337 -5.879 1 92.12 116 PRO A N 1
ATOM 931 C CA . PRO A 1 116 ? -25.609 1.021 -4.504 1 92.12 116 PRO A CA 1
ATOM 932 C C . PRO A 1 116 ? -27.094 1.276 -4.258 1 92.12 116 PRO A C 1
ATOM 934 O O . PRO A 1 116 ? -27.656 0.737 -3.307 1 92.12 116 PRO A O 1
ATOM 937 N N . GLU A 1 117 ? -27.625 2.027 -5.066 1 91.12 117 GLU A N 1
ATOM 938 C CA . GLU A 1 117 ? -29.016 2.391 -4.879 1 91.12 117 GLU A CA 1
ATOM 939 C C . GLU A 1 117 ? -29.953 1.407 -5.59 1 91.12 117 GLU A C 1
ATOM 941 O O . GLU A 1 117 ? -31.156 1.419 -5.371 1 91.12 117 GLU A O 1
ATOM 946 N N . ASP A 1 118 ? -29.406 0.592 -6.426 1 92.5 118 ASP A N 1
ATOM 947 C CA . ASP A 1 118 ? -30.203 -0.377 -7.168 1 92.5 118 ASP A CA 1
ATOM 948 C C . ASP A 1 118 ? -30.719 -1.481 -6.25 1 92.5 118 ASP A C 1
ATOM 950 O O . ASP A 1 118 ? -30.25 -1.636 -5.125 1 92.5 118 ASP A O 1
ATOM 954 N N . ARG A 1 119 ? -31.844 -2.156 -6.766 1 94.06 119 ARG A N 1
ATOM 955 C CA . ARG A 1 119 ? -32.281 -3.385 -6.105 1 94.06 119 ARG A CA 1
ATOM 956 C C . ARG A 1 119 ? -31.281 -4.516 -6.355 1 94.06 119 ARG A C 1
ATOM 958 O O . ARG A 1 119 ? -31.047 -4.898 -7.5 1 94.06 119 ARG A O 1
ATOM 965 N N . LEU A 1 120 ? -30.75 -5.023 -5.328 1 95.19 120 LEU A N 1
ATOM 966 C CA . LEU A 1 120 ? -29.703 -6.02 -5.43 1 95.19 120 LEU A CA 1
ATOM 967 C C . LEU A 1 120 ? -30.266 -7.43 -5.34 1 95.19 120 LEU A C 1
ATOM 969 O O . LEU A 1 120 ? -31.109 -7.715 -4.48 1 95.19 120 LEU A O 1
ATOM 973 N N . GLU A 1 121 ? -29.859 -8.211 -6.203 1 95 121 GLU A N 1
ATOM 974 C CA . GLU A 1 121 ? -30.266 -9.617 -6.172 1 95 121 GLU A CA 1
ATOM 975 C C . GLU A 1 121 ? -29.594 -10.352 -5.02 1 95 121 GLU A C 1
ATOM 977 O O . GLU A 1 121 ? -28.516 -9.953 -4.555 1 95 121 GLU A O 1
ATOM 982 N N . ALA A 1 122 ? -30.188 -11.422 -4.648 1 96.31 122 ALA A N 1
ATOM 983 C CA . ALA A 1 122 ? -29.641 -12.219 -3.549 1 96.31 122 ALA A CA 1
ATOM 984 C C . ALA A 1 122 ? -28.328 -12.867 -3.947 1 96.31 122 ALA A C 1
ATOM 986 O O . ALA A 1 122 ? -28.172 -13.352 -5.07 1 96.31 122 ALA A O 1
ATOM 987 N N . VAL A 1 123 ? -27.391 -12.828 -3.02 1 98.06 123 VAL A N 1
ATOM 988 C CA . VAL A 1 123 ? -26.109 -13.516 -3.121 1 98.06 123 VAL A CA 1
ATOM 989 C C . VAL A 1 123 ? -25.734 -14.117 -1.766 1 98.06 123 VAL A C 1
ATOM 991 O O . VAL A 1 123 ? -26.344 -13.781 -0.744 1 98.06 123 VAL A O 1
ATOM 994 N N . ASP A 1 124 ? -24.75 -15 -1.822 1 98.62 124 ASP A N 1
ATOM 995 C CA . ASP A 1 124 ? -24.328 -15.609 -0.562 1 98.62 124 ASP A CA 1
ATOM 996 C C . ASP A 1 124 ? -23.578 -14.609 0.312 1 98.62 124 ASP A C 1
ATOM 998 O O . ASP A 1 124 ? -23.641 -14.688 1.542 1 98.62 124 ASP A O 1
ATOM 1002 N N . VAL A 1 125 ? -22.828 -13.68 -0.373 1 98.75 125 VAL A N 1
ATOM 1003 C CA . VAL A 1 125 ? -22 -12.742 0.385 1 98.75 125 VAL A CA 1
ATOM 1004 C C . VAL A 1 125 ? -21.656 -11.539 -0.487 1 98.75 125 VAL A C 1
ATOM 1006 O O . VAL A 1 125 ? -21.516 -11.664 -1.705 1 98.75 125 VAL A O 1
ATOM 1009 N N . ILE A 1 126 ? -21.531 -10.398 0.114 1 98.75 126 ILE A N 1
ATOM 1010 C CA . ILE A 1 126 ? -21 -9.211 -0.541 1 98.75 126 ILE A CA 1
ATOM 1011 C C . ILE A 1 126 ? -19.625 -8.859 0.049 1 98.75 126 ILE A C 1
ATOM 1013 O O . ILE A 1 126 ? -19.484 -8.781 1.27 1 98.75 126 ILE A O 1
ATOM 1017 N N . VAL A 1 127 ? -18.672 -8.727 -0.808 1 98.81 127 VAL A N 1
ATOM 1018 C CA . VAL A 1 127 ? -17.344 -8.32 -0.365 1 98.81 127 VAL A CA 1
ATOM 1019 C C . VAL A 1 127 ? -17.125 -6.844 -0.676 1 98.81 127 VAL A C 1
ATOM 1021 O O . VAL A 1 127 ? -17.188 -6.43 -1.836 1 98.81 127 VAL A O 1
ATOM 1024 N N . VAL A 1 128 ? -16.859 -6.102 0.376 1 98.62 128 VAL A N 1
ATOM 1025 C CA . VAL A 1 128 ? -16.578 -4.68 0.24 1 98.62 128 VAL A CA 1
ATOM 1026 C C . VAL A 1 128 ? -15.07 -4.457 0.135 1 98.62 128 VAL A C 1
ATOM 1028 O O . VAL A 1 128 ? -14.312 -4.832 1.039 1 98.62 128 VAL A O 1
ATOM 1031 N N . THR A 1 129 ? -14.586 -3.77 -0.934 1 97.69 129 THR A N 1
ATOM 1032 C CA . THR A 1 129 ? -13.148 -3.684 -1.177 1 97.69 129 THR A CA 1
ATOM 1033 C C . THR A 1 129 ? -12.617 -2.305 -0.793 1 97.69 129 THR A C 1
ATOM 1035 O O . THR A 1 129 ? -11.422 -2.146 -0.526 1 97.69 129 THR A O 1
ATOM 1038 N N . PRO A 1 130 ? -13.438 -1.252 -0.765 1 96.06 130 PRO A N 1
ATOM 1039 C CA . PRO A 1 130 ? -12.945 -0.034 -0.116 1 96.06 130 PRO A CA 1
ATOM 1040 C C . PRO A 1 130 ? -12.938 -0.141 1.407 1 96.06 130 PRO A C 1
ATOM 1042 O O . PRO A 1 130 ? -13.875 0.309 2.068 1 96.06 130 PRO A O 1
ATOM 1045 N N . THR A 1 131 ? -11.875 -0.534 1.992 1 95.38 131 THR A N 1
ATOM 1046 C CA . THR A 1 131 ? -11.805 -0.957 3.387 1 95.38 131 THR A CA 1
ATOM 1047 C C . THR A 1 131 ? -11.953 0.238 4.324 1 95.38 131 THR A C 1
ATOM 1049 O O . THR A 1 131 ? -12.492 0.108 5.422 1 95.38 131 THR A O 1
ATOM 1052 N N . PHE A 1 132 ? -11.508 1.346 3.865 1 92.75 132 PHE A N 1
ATOM 1053 C CA . PHE A 1 132 ? -11.547 2.539 4.703 1 92.75 132 PHE A CA 1
ATOM 1054 C C . PHE A 1 132 ? -12.984 2.979 4.945 1 92.75 132 PHE A C 1
ATOM 1056 O O . PHE A 1 132 ? -13.305 3.545 5.996 1 92.75 132 PHE A O 1
ATOM 1063 N N . ALA A 1 133 ? -13.883 2.664 4.027 1 94.12 133 ALA A N 1
ATOM 1064 C CA . ALA A 1 133 ? -15.281 3.074 4.129 1 94.12 133 ALA A CA 1
ATOM 1065 C C . ALA A 1 133 ? -16.172 1.892 4.488 1 94.12 133 ALA A C 1
ATOM 1067 O O . ALA A 1 133 ? -17.391 1.976 4.375 1 94.12 133 ALA A O 1
ATOM 1068 N N . PHE A 1 134 ? -15.656 0.826 4.941 1 97.38 134 PHE A N 1
ATOM 1069 C CA . PHE A 1 134 ? -16.359 -0.445 5.105 1 97.38 134 PHE A CA 1
ATOM 1070 C C . PHE A 1 134 ? -17.578 -0.282 6.004 1 97.38 134 PHE A C 1
ATOM 1072 O O . PHE A 1 134 ? -18.688 -0.665 5.629 1 97.38 134 PHE A O 1
ATOM 1079 N N . GLU A 1 135 ? -17.438 0.334 7.148 1 97.06 135 GLU A N 1
ATOM 1080 C CA . GLU A 1 135 ? -18.531 0.401 8.117 1 97.06 135 GLU A CA 1
ATOM 1081 C C . GLU A 1 135 ? -19.703 1.207 7.574 1 97.06 135 GLU A C 1
ATOM 1083 O O . GLU A 1 135 ? -20.859 0.817 7.742 1 97.06 135 GLU A O 1
ATOM 1088 N N . ASP A 1 136 ? -19.344 2.273 6.934 1 96.38 136 ASP A N 1
ATOM 1089 C CA . ASP A 1 136 ? -20.391 3.1 6.336 1 96.38 136 ASP A CA 1
ATOM 1090 C C . ASP A 1 136 ? -21.125 2.342 5.234 1 96.38 136 ASP A C 1
ATOM 1092 O O . ASP A 1 136 ? -22.359 2.361 5.176 1 96.38 136 ASP A O 1
ATOM 1096 N N . ILE A 1 137 ? -20.391 1.672 4.391 1 97.06 137 ILE A N 1
ATOM 1097 C CA . ILE A 1 137 ? -20.953 0.921 3.279 1 97.06 137 ILE A CA 1
ATOM 1098 C C . ILE A 1 137 ? -21.797 -0.237 3.816 1 97.06 137 ILE A C 1
ATOM 1100 O O . ILE A 1 137 ? -22.922 -0.452 3.371 1 97.06 137 ILE A O 1
ATOM 1104 N N . ARG A 1 138 ? -21.25 -0.936 4.777 1 97.94 138 ARG A N 1
ATOM 1105 C CA . ARG A 1 138 ? -21.953 -2.062 5.379 1 97.94 138 ARG A CA 1
ATOM 1106 C C . ARG A 1 138 ? -23.297 -1.625 5.965 1 97.94 138 ARG A C 1
ATOM 1108 O O . ARG A 1 138 ? -24.312 -2.275 5.742 1 97.94 138 ARG A O 1
ATOM 1115 N N . SER A 1 139 ? -23.312 -0.526 6.656 1 97.12 139 SER A N 1
ATOM 1116 C CA . SER A 1 139 ? -24.516 -0.021 7.289 1 97.12 139 SER A CA 1
ATOM 1117 C C . SER A 1 139 ? -25.594 0.299 6.25 1 97.12 139 SER A C 1
ATOM 1119 O O . SER A 1 139 ? -26.766 -0.037 6.434 1 97.12 139 SER A O 1
ATOM 1121 N N . LYS A 1 140 ? -25.172 0.832 5.152 1 95.44 140 LYS A N 1
ATOM 1122 C CA . LYS A 1 140 ? -26.109 1.2 4.086 1 95.44 140 LYS A CA 1
ATOM 1123 C C . LYS A 1 140 ? -26.641 -0.038 3.379 1 95.44 140 LYS A C 1
ATOM 1125 O O . LYS A 1 140 ? -27.828 -0.104 3.057 1 95.44 140 LYS A O 1
ATOM 1130 N N . LEU A 1 141 ? -25.812 -1 3.184 1 96.75 141 LEU A N 1
ATOM 1131 C CA . LEU A 1 141 ? -26.203 -2.203 2.457 1 96.75 141 LEU A CA 1
ATOM 1132 C C . LEU A 1 141 ? -27.109 -3.09 3.316 1 96.75 141 LEU A C 1
ATOM 1134 O O . LEU A 1 141 ? -28 -3.758 2.799 1 96.75 141 LEU A O 1
ATOM 1138 N N . LYS A 1 142 ? -26.844 -3.104 4.621 1 96.19 142 LYS A N 1
ATOM 1139 C CA . LYS A 1 142 ? -27.594 -3.959 5.539 1 96.19 142 LYS A CA 1
ATOM 1140 C C . LYS A 1 142 ? -29.078 -3.641 5.496 1 96.19 142 LYS A C 1
ATOM 1142 O O . LYS A 1 142 ? -29.922 -4.508 5.758 1 96.19 142 LYS A O 1
ATOM 1147 N N . ALA A 1 143 ? -29.359 -2.52 5.117 1 92.75 143 ALA A N 1
ATOM 1148 C CA . ALA A 1 143 ? -30.75 -2.088 5.027 1 92.75 143 ALA A CA 1
ATOM 1149 C C . ALA A 1 143 ? -31.422 -2.648 3.775 1 92.75 143 ALA A C 1
ATOM 1151 O O . ALA A 1 143 ? -32.656 -2.684 3.684 1 92.75 143 ALA A O 1
ATOM 1152 N N . LYS A 1 144 ? -30.672 -3.154 2.865 1 92.44 144 LYS A N 1
ATOM 1153 C CA . LYS A 1 144 ? -31.203 -3.492 1.547 1 92.44 144 LYS A CA 1
ATOM 1154 C C . LYS A 1 144 ? -31.109 -4.992 1.284 1 92.44 144 LYS A C 1
ATOM 1156 O O . LYS A 1 144 ? -31.844 -5.531 0.462 1 92.44 144 LYS A O 1
ATOM 1161 N N . ILE A 1 145 ? -30.234 -5.668 1.871 1 94 145 ILE A N 1
ATOM 1162 C CA . ILE A 1 145 ? -30 -7.059 1.518 1 94 145 ILE A CA 1
ATOM 1163 C C . ILE A 1 145 ? -29.688 -7.867 2.779 1 94 145 ILE A C 1
ATOM 1165 O O . ILE A 1 145 ? -29.109 -7.336 3.736 1 94 145 ILE A O 1
ATOM 1169 N N . ASN A 1 146 ? -30.141 -9.148 2.682 1 93.5 146 ASN A N 1
ATOM 1170 C CA . ASN A 1 146 ? -29.969 -10.023 3.834 1 93.5 146 ASN A CA 1
ATOM 1171 C C . ASN A 1 146 ? -28.891 -11.078 3.582 1 93.5 146 ASN A C 1
ATOM 1173 O O . ASN A 1 146 ? -29.203 -12.25 3.348 1 93.5 146 ASN A O 1
ATOM 1177 N N . CYS A 1 147 ? -27.703 -10.734 3.463 1 97.56 147 CYS A N 1
ATOM 1178 C CA . CYS A 1 147 ? -26.562 -11.625 3.359 1 97.56 147 CYS A CA 1
ATOM 1179 C C . CYS A 1 147 ? -25.359 -11.047 4.109 1 97.56 147 CYS A C 1
ATOM 1181 O O . CYS A 1 147 ? -25.344 -9.875 4.469 1 97.56 147 CYS A O 1
ATOM 1183 N N . PRO A 1 148 ? -24.422 -11.906 4.434 1 98.31 148 PRO A N 1
ATOM 1184 C CA . PRO A 1 148 ? -23.203 -11.375 5.047 1 98.31 148 PRO A CA 1
ATOM 1185 C C . PRO A 1 148 ? -22.5 -10.336 4.168 1 98.31 148 PRO A C 1
ATOM 1187 O O . PRO A 1 148 ? -22.453 -10.492 2.945 1 98.31 148 PRO A O 1
ATOM 1190 N N . ILE A 1 149 ? -22.125 -9.258 4.785 1 98.69 149 ILE A N 1
ATOM 1191 C CA . ILE A 1 149 ? -21.297 -8.227 4.164 1 98.69 149 ILE A CA 1
ATOM 1192 C C . ILE A 1 149 ? -19.938 -8.172 4.836 1 98.69 149 ILE A C 1
ATOM 1194 O O . ILE A 1 149 ? -19.828 -7.848 6.023 1 98.69 149 ILE A O 1
ATOM 1198 N N . ILE A 1 150 ? -18.906 -8.477 4.051 1 98.69 150 ILE A N 1
ATOM 1199 C CA . ILE A 1 150 ? -17.578 -8.586 4.664 1 98.69 150 ILE A CA 1
ATOM 1200 C C . ILE A 1 150 ? -16.578 -7.715 3.904 1 98.69 150 ILE A C 1
ATOM 1202 O O . ILE A 1 150 ? -16.828 -7.332 2.758 1 98.69 150 ILE A O 1
ATOM 1206 N N . SER A 1 151 ? -15.508 -7.379 4.59 1 98.5 151 SER A N 1
ATOM 1207 C CA . SER A 1 151 ? -14.43 -6.617 3.971 1 98.5 151 SER A CA 1
ATOM 1208 C C . SER A 1 151 ? -13.453 -7.535 3.24 1 98.5 151 SER A C 1
ATOM 1210 O O . SER A 1 151 ? -13.227 -8.672 3.662 1 98.5 151 SER A O 1
ATOM 1212 N N . ILE A 1 152 ? -12.828 -7.047 2.25 1 98.56 152 ILE A N 1
ATOM 1213 C CA . ILE A 1 152 ? -11.797 -7.797 1.545 1 98.56 152 ILE A CA 1
ATOM 1214 C C . ILE A 1 152 ? -10.695 -8.203 2.523 1 98.56 152 ILE A C 1
ATOM 1216 O O . ILE A 1 152 ? -10.078 -9.266 2.369 1 98.56 152 ILE A O 1
ATOM 1220 N N . ASN A 1 153 ? -10.477 -7.406 3.584 1 97.44 153 ASN A N 1
ATOM 1221 C CA . ASN A 1 153 ? -9.492 -7.754 4.602 1 97.44 153 ASN A CA 1
ATOM 1222 C C . ASN A 1 153 ? -9.844 -9.062 5.305 1 97.44 153 ASN A C 1
ATOM 1224 O O . ASN A 1 153 ? -8.969 -9.875 5.598 1 97.44 153 ASN A O 1
ATOM 1228 N N . GLU A 1 154 ? -11.102 -9.219 5.57 1 97 154 GLU A N 1
ATOM 1229 C CA . GLU A 1 154 ? -11.547 -10.461 6.195 1 97 154 GLU A CA 1
ATOM 1230 C C . GLU A 1 154 ? -11.242 -11.664 5.312 1 97 154 GLU A C 1
ATOM 1232 O O . GLU A 1 154 ? -10.797 -12.703 5.805 1 97 154 GLU A O 1
ATOM 1237 N N . VAL A 1 155 ? -11.461 -11.555 4.051 1 97.88 155 VAL A N 1
ATOM 1238 C CA . VAL A 1 155 ? -11.188 -12.617 3.09 1 97.88 155 VAL A CA 1
ATOM 1239 C C . VAL A 1 155 ? -9.703 -12.977 3.123 1 97.88 155 VAL A C 1
ATOM 1241 O O . VAL A 1 155 ? -9.336 -14.148 3.25 1 97.88 155 VAL A O 1
ATOM 1244 N N . LEU A 1 156 ? -8.859 -11.961 3.107 1 97.56 156 LEU A N 1
ATOM 1245 C CA . LEU A 1 156 ? -7.422 -12.156 2.914 1 97.56 156 LEU A CA 1
ATOM 1246 C C . LEU A 1 156 ? -6.766 -12.656 4.195 1 97.56 156 LEU A C 1
ATOM 1248 O O . LEU A 1 156 ? -5.84 -13.469 4.148 1 97.56 156 LEU A O 1
ATOM 1252 N N . TYR A 1 157 ? -7.238 -12.156 5.344 1 95.25 157 TYR A N 1
ATOM 1253 C CA . TYR A 1 157 ? -6.578 -12.508 6.598 1 95.25 157 TYR A CA 1
ATOM 1254 C C . TYR A 1 157 ? -7.066 -13.852 7.117 1 95.25 157 TYR A C 1
ATOM 1256 O O . TYR A 1 157 ? -6.328 -14.57 7.797 1 95.25 157 TYR A O 1
ATOM 1264 N N . GLU A 1 158 ? -8.203 -14.18 6.805 1 89.94 158 GLU A N 1
ATOM 1265 C CA . GLU A 1 158 ? -8.711 -15.484 7.23 1 89.94 158 GLU A CA 1
ATOM 1266 C C . GLU A 1 158 ? -8 -16.609 6.492 1 89.94 158 GLU A C 1
ATOM 1268 O O . GLU A 1 158 ? -7.793 -17.688 7.051 1 89.94 158 GLU A O 1
ATOM 1273 N N . ILE A 1 159 ? -7.68 -16.422 5.266 1 86.38 159 ILE A N 1
ATOM 1274 C CA . ILE A 1 159 ? -6.98 -17.438 4.473 1 86.38 159 ILE A CA 1
ATOM 1275 C C . ILE A 1 159 ? -5.59 -17.672 5.055 1 86.38 159 ILE A C 1
ATOM 1277 O O . ILE A 1 159 ? -5.07 -18.797 4.992 1 86.38 159 ILE A O 1
ATOM 1281 N N . ASP A 1 160 ? -4.973 -16.625 5.613 1 75.12 160 ASP A N 1
ATOM 1282 C CA . ASP A 1 160 ? -3.635 -16.703 6.188 1 75.12 160 ASP A CA 1
ATOM 1283 C C . ASP A 1 160 ? -3.621 -17.625 7.402 1 75.12 160 ASP A C 1
ATOM 1285 O O . ASP A 1 160 ? -2.652 -18.359 7.625 1 75.12 160 ASP A O 1
ATOM 1289 N N . GLY A 1 161 ? -4.617 -17.641 8.289 1 68 161 GLY A N 1
ATOM 1290 C CA . GLY A 1 161 ? -4.688 -18.453 9.484 1 68 161 GLY A CA 1
ATOM 1291 C C . GLY A 1 161 ? -4.871 -19.938 9.195 1 68 161 GLY A C 1
ATOM 1292 O O . GLY A 1 161 ? -4.762 -20.766 10.094 1 68 161 GLY A O 1
ATOM 1293 N N . ASN A 1 162 ? -5.035 -20.438 7.973 1 58.03 162 ASN A N 1
ATOM 1294 C CA . ASN A 1 162 ? -5.273 -21.844 7.672 1 58.03 162 ASN A CA 1
ATOM 1295 C C . ASN A 1 162 ? -4.125 -22.438 6.863 1 58.03 162 ASN A C 1
ATOM 1297 O O . ASN A 1 162 ? -3.512 -21.766 6.043 1 58.03 162 ASN A O 1
ATOM 1301 N N . MET B 1 1 ? -0.491 55.906 36.312 1 55.88 1 MET B N 1
ATOM 1302 C CA . MET B 1 1 ? -1.277 54.688 36.344 1 55.88 1 MET B CA 1
ATOM 1303 C C . MET B 1 1 ? -1.63 54.219 34.938 1 55.88 1 MET B C 1
ATOM 1305 O O . MET B 1 1 ? -1.612 53.031 34.656 1 55.88 1 MET B O 1
ATOM 1309 N N . LYS B 1 2 ? -1.733 55.094 34.125 1 71.12 2 LYS B N 1
ATOM 1310 C CA . LYS B 1 2 ? -2.092 54.812 32.75 1 71.12 2 LYS B CA 1
ATOM 1311 C C . LYS B 1 2 ? -0.916 54.188 32 1 71.12 2 LYS B C 1
ATOM 1313 O O . LYS B 1 2 ? -1.099 53.281 31.188 1 71.12 2 LYS B O 1
ATOM 1318 N N . GLY B 1 3 ? 0.213 54.594 32.281 1 68.38 3 GLY B N 1
ATOM 1319 C CA . GLY B 1 3 ? 1.396 54.094 31.578 1 68.38 3 GLY B CA 1
ATOM 1320 C C . GLY B 1 3 ? 1.685 52.625 31.875 1 68.38 3 GLY B C 1
ATOM 1321 O O . GLY B 1 3 ? 2.012 51.875 30.969 1 68.38 3 GLY B O 1
ATOM 1322 N N . LYS B 1 4 ? 1.534 52.156 33.125 1 78.56 4 LYS B N 1
ATOM 1323 C CA . LYS B 1 4 ? 1.803 50.781 33.531 1 78.56 4 LYS B CA 1
ATOM 1324 C C . LYS B 1 4 ? 0.792 49.812 32.906 1 78.56 4 LYS B C 1
ATOM 1326 O O . LYS B 1 4 ? 1.143 48.688 32.562 1 78.56 4 LYS B O 1
ATOM 1331 N N . PHE B 1 5 ? -0.345 50.344 32.75 1 74.69 5 PHE B N 1
ATOM 1332 C CA . PHE B 1 5 ? -1.409 49.531 32.188 1 74.69 5 PHE B CA 1
ATOM 1333 C C . PHE B 1 5 ? -1.138 49.25 30.703 1 74.69 5 PHE B C 1
ATOM 1335 O O . PHE B 1 5 ? -1.317 48.125 30.234 1 74.69 5 PHE B O 1
ATOM 1342 N N . LEU B 1 6 ? -0.64 50.281 29.984 1 71.69 6 LEU B N 1
ATOM 1343 C CA . LEU B 1 6 ? -0.339 50.125 28.562 1 71.69 6 LEU B CA 1
ATOM 1344 C C . LEU B 1 6 ? 0.8 49.125 28.344 1 71.69 6 LEU B C 1
ATOM 1346 O O . LEU B 1 6 ? 0.759 48.344 27.406 1 71.69 6 LEU B O 1
ATOM 1350 N N . VAL B 1 7 ? 1.719 49.188 29.172 1 75.69 7 VAL B N 1
ATOM 1351 C CA . VAL B 1 7 ? 2.863 48.281 29.078 1 75.69 7 VAL B CA 1
ATOM 1352 C C . VAL B 1 7 ? 2.414 46.844 29.312 1 75.69 7 VAL B C 1
ATOM 1354 O O . VAL B 1 7 ? 2.834 45.906 28.609 1 75.69 7 VAL B O 1
ATOM 1357 N N . PHE B 1 8 ? 1.54 46.656 30.25 1 76.12 8 PHE B N 1
ATOM 1358 C CA . PHE B 1 8 ? 1.011 45.312 30.562 1 76.12 8 PHE B CA 1
ATOM 1359 C C . PHE B 1 8 ? 0.217 44.781 29.375 1 76.12 8 PHE B C 1
ATOM 1361 O O . PHE B 1 8 ? 0.394 43.594 29 1 76.12 8 PHE B O 1
ATOM 1368 N N . LEU B 1 9 ? -0.56 45.625 28.766 1 75.12 9 LEU B N 1
ATOM 1369 C CA . LEU B 1 9 ? -1.404 45.219 27.656 1 75.12 9 LEU B CA 1
ATOM 1370 C C . LEU B 1 9 ? -0.558 44.812 26.453 1 75.12 9 LEU B C 1
ATOM 1372 O O . LEU B 1 9 ? -0.828 43.781 25.797 1 75.12 9 LEU B O 1
ATOM 1376 N N . THR B 1 10 ? 0.461 45.625 26.172 1 75.75 10 THR B N 1
ATOM 1377 C CA . THR B 1 10 ? 1.34 45.312 25.047 1 75.75 10 THR B CA 1
ATOM 1378 C C . THR B 1 10 ? 2.096 44 25.297 1 75.75 10 THR B C 1
ATOM 1380 O O . THR B 1 10 ? 2.309 43.219 24.375 1 75.75 10 THR B O 1
ATOM 1383 N N . GLY B 1 11 ? 2.422 43.812 26.531 1 76.06 11 GLY B N 1
ATOM 1384 C CA . GLY B 1 11 ? 3.08 42.594 26.906 1 76.06 11 GLY B CA 1
ATOM 1385 C C . GLY B 1 11 ? 2.213 41.375 26.672 1 76.06 11 GLY B C 1
ATOM 1386 O O . GLY B 1 11 ? 2.678 40.344 26.125 1 76.06 11 GLY B O 1
ATOM 1387 N N . VAL B 1 12 ? 0.998 41.5 27.109 1 75.38 12 VAL B N 1
ATOM 1388 C CA . VAL B 1 12 ? 0.048 40.406 26.969 1 75.38 12 VAL B CA 1
ATOM 1389 C C . VAL B 1 12 ? -0.175 40.094 25.484 1 75.38 12 VAL B C 1
ATOM 1391 O O . VAL B 1 12 ? -0.137 38.938 25.078 1 75.38 12 VAL B O 1
ATOM 1394 N N . ILE B 1 13 ? -0.287 41.062 24.641 1 77.44 13 ILE B N 1
ATOM 1395 C CA . ILE B 1 13 ? -0.531 40.906 23.219 1 77.44 13 ILE B CA 1
ATOM 1396 C C . ILE B 1 13 ? 0.679 40.25 22.547 1 77.44 13 ILE B C 1
ATOM 1398 O O . ILE B 1 13 ? 0.531 39.312 21.766 1 77.44 13 ILE B O 1
ATOM 1402 N N . THR B 1 14 ? 1.81 40.812 22.953 1 79.31 14 THR B N 1
ATOM 1403 C CA . THR B 1 14 ? 3.033 40.25 22.406 1 79.31 14 THR B CA 1
ATOM 1404 C C . THR B 1 14 ? 3.146 38.781 22.781 1 79.31 14 THR B C 1
ATOM 1406 O O . THR B 1 14 ? 3.533 37.938 21.953 1 79.31 14 THR B O 1
ATOM 1409 N N . GLY B 1 15 ? 2.826 38.531 23.922 1 79.12 15 GLY B N 1
ATOM 1410 C CA . GLY B 1 15 ? 2.828 37.125 24.391 1 79.12 15 GLY B CA 1
ATOM 1411 C C . GLY B 1 15 ? 1.886 36.25 23.594 1 79.12 15 GLY B C 1
ATOM 1412 O O . GLY B 1 15 ? 2.256 35.125 23.203 1 79.12 15 GLY B O 1
ATOM 1413 N N . ILE B 1 16 ? 0.723 36.719 23.328 1 78 16 ILE B N 1
ATOM 1414 C CA . ILE B 1 16 ? -0.28 35.969 22.562 1 78 16 ILE B CA 1
ATOM 1415 C C . ILE B 1 16 ? 0.218 35.75 21.141 1 78 16 ILE B C 1
ATOM 1417 O O . ILE B 1 16 ? 0.119 34.656 20.609 1 78 16 ILE B O 1
ATOM 1421 N N . CYS B 1 17 ? 0.855 36.75 20.547 1 80.38 17 CYS B N 1
ATOM 1422 C CA . CYS B 1 17 ? 1.35 36.656 19.172 1 80.38 17 CYS B CA 1
ATOM 1423 C C . CYS B 1 17 ? 2.49 35.656 19.078 1 80.38 17 CYS B C 1
ATOM 1425 O O . CYS B 1 17 ? 2.514 34.844 18.156 1 80.38 17 CYS B O 1
ATOM 1427 N N . ILE B 1 18 ? 3.316 35.812 20.109 1 81.5 18 ILE B N 1
ATOM 1428 C CA . ILE B 1 18 ? 4.434 34.875 20.125 1 81.5 18 ILE B CA 1
ATOM 1429 C C . ILE B 1 18 ? 3.914 33.438 20.312 1 81.5 18 ILE B C 1
ATOM 1431 O O . ILE B 1 18 ? 4.34 32.531 19.609 1 81.5 18 ILE B O 1
ATOM 1435 N N . GLY B 1 19 ? 3.021 33.281 21.234 1 81.25 19 GLY B N 1
ATOM 1436 C CA . GLY B 1 19 ? 2.404 32 21.453 1 81.25 19 GLY B CA 1
ATOM 1437 C C . GLY B 1 19 ? 1.721 31.438 20.219 1 81.25 19 GLY B C 1
ATOM 1438 O O . GLY B 1 19 ? 1.902 30.266 19.875 1 81.25 19 GLY B O 1
ATOM 1439 N N . ALA B 1 20 ? 1.041 32.25 19.531 1 82.19 20 ALA B N 1
ATOM 1440 C CA . ALA B 1 20 ? 0.342 31.875 18.312 1 82.19 20 ALA B CA 1
ATOM 1441 C C . ALA B 1 20 ? 1.328 31.5 17.203 1 82.19 20 ALA B C 1
ATOM 1443 O O . ALA B 1 20 ? 1.12 30.531 16.469 1 82.19 20 ALA B O 1
ATOM 1444 N N . ALA B 1 21 ? 2.348 32.219 17.125 1 82.31 21 ALA B N 1
ATOM 1445 C CA . ALA B 1 21 ? 3.377 31.969 16.125 1 82.31 21 ALA B CA 1
ATOM 1446 C C . ALA B 1 21 ? 4.047 30.625 16.359 1 82.31 21 ALA B C 1
ATOM 1448 O O . ALA B 1 21 ? 4.289 29.859 15.414 1 82.31 21 ALA B O 1
ATOM 1449 N N . LEU B 1 22 ? 4.305 30.328 17.578 1 87.25 22 LEU B N 1
ATOM 1450 C CA . LEU B 1 22 ? 4.922 29.047 17.938 1 87.25 22 LEU B CA 1
ATOM 1451 C C . LEU B 1 22 ? 3.982 27.891 17.641 1 87.25 22 LEU B C 1
ATOM 1453 O O . LEU B 1 22 ? 4.406 26.875 17.078 1 87.25 22 LEU B O 1
ATOM 1457 N N . LEU B 1 23 ? 2.742 28.094 18.016 1 86.38 23 LEU B N 1
ATOM 1458 C CA . LEU B 1 23 ? 1.747 27.078 17.734 1 86.38 23 LEU B CA 1
ATOM 1459 C C . LEU B 1 23 ? 1.616 26.844 16.234 1 86.38 23 LEU B C 1
ATOM 1461 O O . LEU B 1 23 ? 1.515 25.688 15.789 1 86.38 23 LEU B O 1
ATOM 1465 N N . TYR B 1 24 ? 1.679 27.875 15.5 1 84.25 24 TYR B N 1
ATOM 1466 C CA . TYR B 1 24 ? 1.603 27.812 14.047 1 84.25 24 TYR B CA 1
ATOM 1467 C C . TYR B 1 24 ? 2.775 27.031 13.477 1 84.25 24 TYR B C 1
ATOM 1469 O O . TYR B 1 24 ? 2.588 26.141 12.633 1 84.25 24 TYR B O 1
ATOM 1477 N N . LYS B 1 25 ? 3.895 27.344 13.977 1 86.94 25 LYS B N 1
ATOM 1478 C CA . LYS B 1 25 ? 5.098 26.656 13.523 1 86.94 25 LYS B CA 1
ATOM 1479 C C . LYS B 1 25 ? 5.043 25.172 13.852 1 86.94 25 LYS B C 1
ATOM 1481 O O . LYS B 1 25 ? 5.449 24.344 13.039 1 86.94 25 LYS B O 1
ATOM 1486 N N . MET B 1 26 ? 4.551 24.859 14.977 1 91.19 26 MET B N 1
ATOM 1487 C CA . MET B 1 26 ? 4.418 23.469 15.398 1 91.19 26 MET B CA 1
ATOM 1488 C C . MET B 1 26 ? 3.441 22.703 14.5 1 91.19 26 MET B C 1
ATOM 1490 O O . MET B 1 26 ? 3.699 21.562 14.117 1 91.19 26 MET B O 1
ATOM 1494 N N . GLN B 1 27 ? 2.369 23.328 14.156 1 89.19 27 GLN B N 1
ATOM 1495 C CA . GLN B 1 27 ? 1.372 22.703 13.297 1 89.19 27 GLN B CA 1
ATOM 1496 C C . GLN B 1 27 ? 1.918 22.5 11.883 1 89.19 27 GLN B C 1
ATOM 1498 O O . GLN B 1 27 ? 1.636 21.484 11.25 1 89.19 27 GLN B O 1
ATOM 1503 N N . LEU B 1 28 ? 2.686 23.422 11.492 1 90.81 28 LEU B N 1
ATOM 1504 C CA . LEU B 1 28 ? 3.291 23.312 10.172 1 90.81 28 LEU B CA 1
ATOM 1505 C C . LEU B 1 28 ? 4.242 22.125 10.109 1 90.81 28 LEU B C 1
ATOM 1507 O O . LEU B 1 28 ? 4.25 21.375 9.125 1 90.81 28 LEU B O 1
ATOM 1511 N N . LYS B 1 29 ? 4.984 22.016 11.141 1 93.56 29 LYS B N 1
ATOM 1512 C CA . LYS B 1 29 ?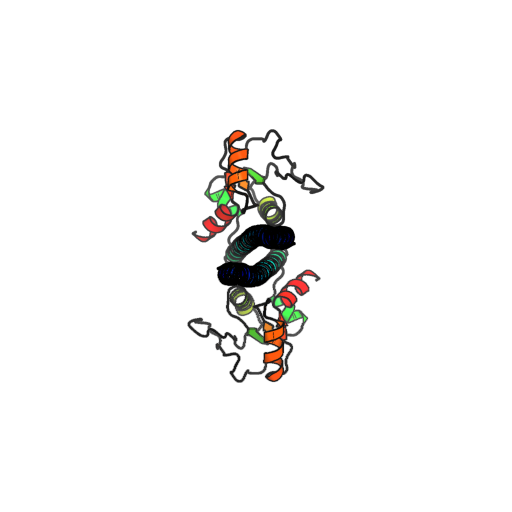 5.91 20.891 11.211 1 93.56 29 LYS B CA 1
ATOM 1513 C C . LYS B 1 29 ? 5.16 19.562 11.242 1 93.56 29 LYS B C 1
ATOM 1515 O O . LYS B 1 29 ? 5.566 18.594 10.594 1 93.56 29 LYS B O 1
ATOM 1520 N N . ALA B 1 30 ? 4.129 19.5 11.961 1 93.19 30 ALA B N 1
ATOM 1521 C CA . ALA B 1 30 ? 3.295 18.312 12.039 1 93.19 30 ALA B CA 1
ATOM 1522 C C . ALA B 1 30 ? 2.705 17.969 10.672 1 93.19 30 ALA B C 1
ATOM 1524 O O . ALA B 1 30 ? 2.672 16.797 10.281 1 93.19 30 ALA B O 1
ATOM 1525 N N . LEU B 1 31 ? 2.324 18.922 9.984 1 94.69 31 LEU B N 1
ATOM 1526 C CA . LEU B 1 31 ? 1.762 18.75 8.648 1 94.69 31 LEU B CA 1
ATOM 1527 C C . LEU B 1 31 ? 2.805 18.188 7.691 1 94.69 31 LEU B C 1
ATOM 1529 O O . LEU B 1 31 ? 2.51 17.281 6.906 1 94.69 31 LEU B O 1
ATOM 1533 N N . GLU B 1 32 ? 3.943 18.719 7.785 1 95.44 32 GLU B N 1
ATOM 1534 C CA . GLU B 1 32 ? 5.031 18.266 6.926 1 95.44 32 GLU B CA 1
ATOM 1535 C C . GLU B 1 32 ? 5.359 16.797 7.195 1 95.44 32 GLU B C 1
ATOM 1537 O O . GLU B 1 32 ? 5.531 16.016 6.262 1 95.44 32 GLU B O 1
ATOM 1542 N N . LYS B 1 33 ? 5.441 16.5 8.422 1 95.75 33 LYS B N 1
ATOM 1543 C CA . LYS B 1 33 ? 5.73 15.117 8.805 1 95.75 33 LYS B CA 1
ATOM 1544 C C . LYS B 1 33 ? 4.637 14.164 8.32 1 95.75 33 LYS B C 1
ATOM 1546 O O . LYS B 1 33 ? 4.93 13.086 7.805 1 95.75 33 LYS B O 1
ATOM 1551 N N . LEU B 1 34 ? 3.445 14.562 8.469 1 96.25 34 LEU B N 1
ATOM 1552 C CA . LEU B 1 34 ? 2.316 13.734 8.07 1 96.25 34 LEU B CA 1
ATOM 1553 C C . LEU B 1 34 ? 2.262 13.586 6.551 1 96.25 34 LEU B C 1
ATOM 1555 O O . LEU B 1 34 ? 1.947 12.516 6.039 1 96.25 34 LEU B O 1
ATOM 1559 N N . ASN B 1 35 ? 2.547 14.609 5.852 1 96.75 35 ASN B N 1
ATOM 1560 C CA . ASN B 1 35 ? 2.605 14.547 4.395 1 96.75 35 ASN B CA 1
ATOM 1561 C C . ASN B 1 35 ? 3.666 13.555 3.92 1 96.75 35 ASN B C 1
ATOM 1563 O O . ASN B 1 35 ? 3.42 12.766 3.008 1 96.75 35 ASN B O 1
ATOM 1567 N N . ALA B 1 36 ? 4.797 13.617 4.574 1 95 36 ALA B N 1
ATOM 1568 C CA . ALA B 1 36 ? 5.867 12.68 4.238 1 95 36 ALA B CA 1
ATOM 1569 C C . ALA B 1 36 ? 5.438 11.234 4.492 1 95 36 ALA B C 1
ATOM 1571 O O . ALA B 1 36 ? 5.723 10.344 3.691 1 95 36 ALA B O 1
ATOM 1572 N N . LYS B 1 37 ? 4.82 11.023 5.594 1 96.19 37 LYS B N 1
ATOM 1573 C CA . LYS B 1 37 ? 4.332 9.695 5.934 1 96.19 37 LYS B CA 1
ATOM 1574 C C . LYS B 1 37 ? 3.295 9.211 4.922 1 96.19 37 LYS B C 1
ATOM 1576 O O . LYS B 1 37 ? 3.32 8.055 4.504 1 96.19 37 LYS B O 1
ATOM 1581 N N . THR B 1 38 ? 2.383 10.047 4.566 1 96.5 38 THR B N 1
ATOM 1582 C CA . THR B 1 38 ? 1.375 9.719 3.562 1 96.5 38 THR B CA 1
ATOM 1583 C C . THR B 1 38 ? 2.033 9.32 2.246 1 96.5 38 THR B C 1
ATOM 1585 O O . THR B 1 38 ? 1.662 8.305 1.645 1 96.5 38 THR B O 1
ATOM 1588 N N . ASP B 1 39 ? 2.963 10.078 1.843 1 95.75 39 ASP B N 1
ATOM 1589 C CA . ASP B 1 39 ? 3.672 9.797 0.598 1 95.75 39 ASP B CA 1
ATOM 1590 C C . ASP B 1 39 ? 4.395 8.453 0.665 1 95.75 39 ASP B C 1
ATOM 1592 O O . ASP B 1 39 ? 4.398 7.695 -0.308 1 95.75 39 ASP B O 1
ATOM 1596 N N . LYS B 1 40 ? 5.004 8.172 1.783 1 95.25 40 LYS B N 1
ATOM 1597 C CA . LYS B 1 40 ? 5.691 6.906 1.987 1 95.25 40 LYS B CA 1
ATOM 1598 C C . LYS B 1 40 ? 4.738 5.727 1.812 1 95.25 40 LYS B C 1
ATOM 1600 O O . LYS B 1 40 ? 5.016 4.805 1.04 1 95.25 40 LYS B O 1
ATOM 1605 N N . PHE B 1 41 ? 3.627 5.781 2.412 1 95.69 41 PHE B N 1
ATOM 1606 C CA . PHE B 1 41 ? 2.676 4.676 2.35 1 95.69 41 PHE B CA 1
ATOM 1607 C C . PHE B 1 41 ? 2.064 4.566 0.957 1 95.69 41 PHE B C 1
ATOM 1609 O O . PHE B 1 41 ? 1.79 3.465 0.479 1 95.69 41 PHE B O 1
ATOM 1616 N N . LYS B 1 42 ? 1.815 5.68 0.42 1 95.44 42 LYS B N 1
ATOM 1617 C CA . LYS B 1 42 ? 1.329 5.668 -0.957 1 95.44 42 LYS B CA 1
ATOM 1618 C C . LYS B 1 42 ? 2.326 4.977 -1.886 1 95.44 42 LYS B C 1
ATOM 1620 O O . LYS B 1 42 ? 1.938 4.168 -2.732 1 95.44 42 LYS B O 1
ATOM 1625 N N . GLN B 1 43 ? 3.514 5.273 -1.77 1 95.44 43 GLN B N 1
ATOM 1626 C CA . GLN B 1 43 ? 4.555 4.656 -2.584 1 95.44 43 GLN B CA 1
ATOM 1627 C C . GLN B 1 43 ? 4.633 3.152 -2.33 1 95.44 43 GLN B C 1
ATOM 1629 O O . GLN B 1 43 ? 4.754 2.363 -3.271 1 95.44 43 GLN B O 1
ATOM 1634 N N . TYR B 1 44 ? 4.621 2.766 -1.098 1 95.5 44 TYR B N 1
ATOM 1635 C CA . TYR B 1 44 ? 4.656 1.35 -0.747 1 95.5 44 TYR B CA 1
ATOM 1636 C C . TYR B 1 44 ? 3.447 0.617 -1.32 1 95.5 44 TYR B C 1
ATOM 1638 O O . TYR B 1 44 ? 3.568 -0.514 -1.796 1 95.5 44 TYR B O 1
ATOM 1646 N N . TYR B 1 45 ? 2.352 1.259 -1.184 1 95.94 45 TYR B N 1
ATOM 1647 C CA . TYR B 1 45 ? 1.143 0.712 -1.787 1 95.94 45 TYR B CA 1
ATOM 1648 C C . TYR B 1 45 ? 1.333 0.484 -3.281 1 95.94 45 TYR B C 1
ATOM 1650 O O . TYR B 1 45 ? 1.019 -0.592 -3.797 1 95.94 45 TYR B O 1
ATOM 1658 N N . ASN B 1 46 ? 1.818 1.479 -3.998 1 96.38 46 ASN B N 1
ATOM 1659 C CA . ASN B 1 46 ? 2.045 1.369 -5.438 1 96.38 46 ASN B CA 1
ATOM 1660 C C . ASN B 1 46 ? 3.045 0.265 -5.762 1 96.38 46 ASN B C 1
ATOM 1662 O O . ASN B 1 46 ? 2.871 -0.466 -6.738 1 96.38 46 ASN B O 1
ATOM 1666 N N . THR B 1 47 ? 4.031 0.13 -4.984 1 97.06 47 THR B N 1
ATOM 1667 C CA . THR B 1 47 ? 5.051 -0.898 -5.164 1 97.06 47 THR B CA 1
ATOM 1668 C C . THR B 1 47 ? 4.441 -2.291 -5.035 1 97.06 47 THR B C 1
ATOM 1670 O O . THR B 1 47 ? 4.625 -3.137 -5.914 1 97.06 47 THR B O 1
ATOM 1673 N N . LEU B 1 48 ? 3.709 -2.529 -4.023 1 97.25 48 LEU B N 1
ATOM 1674 C CA . LEU B 1 48 ? 3.09 -3.83 -3.793 1 97.25 48 LEU B CA 1
ATOM 1675 C C . LEU B 1 48 ? 2.049 -4.137 -4.863 1 97.25 48 LEU B C 1
ATOM 1677 O O . LEU B 1 48 ? 1.911 -5.285 -5.293 1 97.25 48 LEU B O 1
ATOM 1681 N N . ASN B 1 49 ? 1.324 -3.055 -5.223 1 96.56 49 ASN B N 1
ATOM 1682 C CA . ASN B 1 49 ? 0.341 -3.236 -6.285 1 96.56 49 ASN B CA 1
ATOM 1683 C C . ASN B 1 49 ? 0.996 -3.703 -7.582 1 96.56 49 ASN B C 1
ATOM 1685 O O . ASN B 1 49 ? 0.495 -4.613 -8.242 1 96.56 49 ASN B O 1
ATOM 1689 N N . GLN B 1 50 ? 2.059 -3.111 -7.895 1 96.44 50 GLN B N 1
ATOM 1690 C CA . GLN B 1 50 ? 2.799 -3.514 -9.086 1 96.44 50 GLN B CA 1
ATOM 1691 C C . GLN B 1 50 ? 3.35 -4.93 -8.938 1 96.44 50 GLN B C 1
ATOM 1693 O O . GLN B 1 50 ? 3.348 -5.703 -9.898 1 96.44 50 GLN B O 1
ATOM 1698 N N . TRP B 1 51 ? 3.863 -5.262 -7.777 1 96.94 51 TRP B N 1
ATOM 1699 C CA . TRP B 1 51 ? 4.367 -6.602 -7.492 1 96.94 51 TRP B CA 1
ATOM 1700 C C . TRP B 1 51 ? 3.277 -7.648 -7.699 1 96.94 51 TRP B C 1
ATOM 1702 O O . TRP B 1 51 ? 3.5 -8.664 -8.367 1 96.94 51 TRP B O 1
ATOM 1712 N N . LEU B 1 52 ? 2.145 -7.336 -7.207 1 95.69 52 LEU B N 1
ATOM 1713 C CA . LEU B 1 52 ? 1 -8.234 -7.32 1 95.69 52 LEU B CA 1
ATOM 1714 C C . LEU B 1 52 ? 0.551 -8.359 -8.773 1 95.69 52 LEU B C 1
ATOM 1716 O O . LEU B 1 52 ? 0.229 -9.453 -9.234 1 95.69 52 LEU B O 1
ATOM 1720 N N . ASN B 1 53 ? 0.555 -7.227 -9.508 1 95.06 53 ASN B N 1
ATOM 1721 C CA . ASN B 1 53 ? 0.23 -7.27 -10.93 1 95.06 53 ASN B CA 1
ATOM 1722 C C . ASN B 1 53 ? 1.184 -8.18 -11.688 1 95.06 53 ASN B C 1
ATOM 1724 O O . ASN B 1 53 ? 0.751 -8.977 -12.531 1 95.06 53 ASN B O 1
ATOM 1728 N N . ASN B 1 54 ? 2.414 -8.047 -11.406 1 95.69 54 ASN B N 1
ATOM 1729 C CA . ASN B 1 54 ? 3.408 -8.906 -12.039 1 95.69 54 ASN B CA 1
ATOM 1730 C C . ASN B 1 54 ? 3.139 -10.383 -11.758 1 95.69 54 ASN B C 1
ATOM 1732 O O . ASN B 1 54 ? 3.174 -11.211 -12.672 1 95.69 54 ASN B O 1
ATOM 1736 N N . LYS B 1 55 ? 2.855 -10.625 -10.539 1 92.75 55 LYS B N 1
ATOM 1737 C CA . LYS B 1 55 ? 2.59 -12.008 -10.156 1 92.75 55 LYS B CA 1
ATOM 1738 C C . LYS B 1 55 ? 1.338 -12.539 -10.844 1 92.75 55 LYS B C 1
ATOM 1740 O O . LYS B 1 55 ? 1.322 -13.672 -11.328 1 92.75 55 LYS B O 1
ATOM 1745 N N . ASP B 1 56 ? 0.35 -11.719 -10.883 1 90.81 56 ASP B N 1
ATOM 1746 C CA . ASP B 1 56 ? -0.893 -12.102 -11.547 1 90.81 56 ASP B CA 1
ATOM 1747 C C . ASP B 1 56 ? -0.656 -12.406 -13.023 1 90.81 56 ASP B C 1
ATOM 1749 O O . ASP B 1 56 ? -1.322 -13.266 -13.594 1 90.81 56 ASP B O 1
ATOM 1753 N N . ASP B 1 57 ? 0.269 -11.719 -13.547 1 92.06 57 ASP B N 1
ATOM 1754 C CA . ASP B 1 57 ? 0.579 -11.891 -14.969 1 92.06 57 ASP B CA 1
ATOM 1755 C C . ASP B 1 57 ? 1.617 -12.992 -15.172 1 92.06 57 ASP B C 1
ATOM 1757 O O . ASP B 1 57 ? 2.061 -13.227 -16.297 1 92.06 57 ASP B O 1
ATOM 1761 N N . GLY B 1 58 ? 2.027 -13.656 -14.07 1 90.62 58 GLY B N 1
ATOM 1762 C CA . GLY B 1 58 ? 2.98 -14.75 -14.141 1 90.62 58 GLY B CA 1
ATOM 1763 C C . GLY B 1 58 ? 4.414 -14.289 -14.305 1 90.62 58 GLY B C 1
ATOM 1764 O O . GLY B 1 58 ? 5.273 -15.055 -14.742 1 90.62 58 GLY B O 1
ATOM 1765 N N . LYS B 1 59 ? 4.602 -13.031 -13.984 1 93.44 59 LYS B N 1
ATOM 1766 C CA . LYS B 1 59 ? 5.945 -12.469 -14.125 1 93.44 59 LYS B CA 1
ATOM 1767 C C . LYS B 1 59 ? 6.684 -12.484 -12.789 1 93.44 59 LYS B C 1
ATOM 1769 O O . LYS B 1 59 ? 6.086 -12.227 -11.742 1 93.44 59 LYS B O 1
ATOM 1774 N N . SER B 1 60 ? 7.957 -12.781 -12.875 1 92.62 60 SER B N 1
ATOM 1775 C CA . SER B 1 60 ? 8.797 -12.836 -11.68 1 92.62 60 SER B CA 1
ATOM 1776 C C . SER B 1 60 ? 9.898 -11.789 -11.734 1 92.62 60 SER B C 1
ATOM 1778 O O . SER B 1 60 ? 10.438 -11.492 -12.805 1 92.62 60 SER B O 1
ATOM 1780 N N . SER B 1 61 ? 10.242 -11.344 -10.555 1 94.62 61 SER B N 1
ATOM 1781 C CA . SER B 1 61 ? 11.352 -10.406 -10.477 1 94.62 61 SER B CA 1
ATOM 1782 C C . SER B 1 61 ? 12.641 -11.031 -10.992 1 94.62 61 SER B C 1
ATOM 1784 O O . SER B 1 61 ? 13.523 -10.328 -11.484 1 94.62 61 SER B O 1
ATOM 1786 N N . VAL B 1 62 ? 12.758 -12.32 -10.938 1 96.38 62 VAL B N 1
ATOM 1787 C CA . VAL B 1 62 ? 13.93 -13.062 -11.391 1 96.38 62 VAL B CA 1
ATOM 1788 C C . VAL B 1 62 ? 14.219 -12.727 -12.852 1 96.38 62 VAL B C 1
ATOM 1790 O O . VAL B 1 62 ? 15.383 -12.594 -13.242 1 96.38 62 VAL B O 1
ATOM 1793 N N . ASN B 1 63 ? 13.141 -12.516 -13.57 1 94.81 63 ASN B N 1
ATOM 1794 C CA . ASN B 1 63 ? 13.273 -12.234 -15 1 94.81 63 ASN B CA 1
ATOM 1795 C C . ASN B 1 63 ? 14.008 -10.914 -15.242 1 94.81 63 ASN B C 1
ATOM 1797 O O . ASN B 1 63 ? 14.742 -10.781 -16.219 1 94.81 63 ASN B O 1
ATOM 1801 N N . PHE B 1 64 ? 13.797 -10.023 -14.375 1 97.25 64 PHE B N 1
ATOM 1802 C CA . PHE B 1 64 ? 14.492 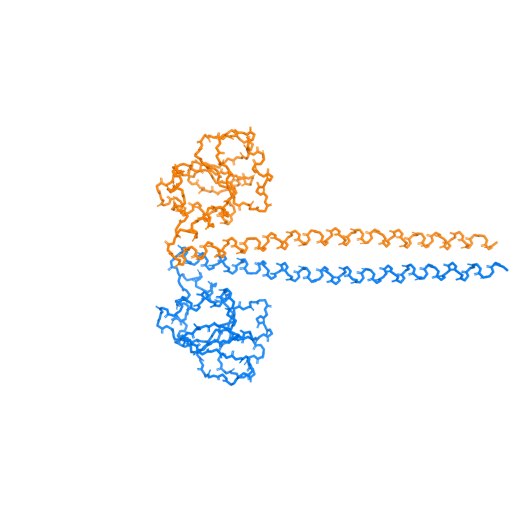-8.75 -14.484 1 97.25 64 PHE B CA 1
ATOM 1803 C C . PHE B 1 64 ? 16 -8.945 -14.438 1 97.25 64 PHE B C 1
ATOM 1805 O O . PHE B 1 64 ? 16.734 -8.398 -15.273 1 97.25 64 PHE B O 1
ATOM 1812 N N . PHE B 1 65 ? 16.453 -9.719 -13.523 1 97.81 65 PHE B N 1
ATOM 1813 C CA . PHE B 1 65 ? 17.891 -9.898 -13.312 1 97.81 65 PHE B CA 1
ATOM 1814 C C . PHE B 1 65 ? 18.5 -10.703 -14.453 1 97.81 65 PHE B C 1
ATOM 1816 O O . PHE B 1 65 ? 19.578 -10.359 -14.945 1 97.81 65 PHE B O 1
ATOM 1823 N N . LYS B 1 66 ? 17.797 -11.695 -14.914 1 96.38 66 LYS B N 1
ATOM 1824 C CA . LYS B 1 66 ? 18.281 -12.516 -16.016 1 96.38 66 LYS B CA 1
ATOM 1825 C C . LYS B 1 66 ? 18.406 -11.688 -17.297 1 96.38 66 LYS B C 1
ATOM 1827 O O . LYS B 1 66 ? 19.438 -11.734 -17.969 1 96.38 66 LYS B O 1
ATOM 1832 N N . ARG B 1 67 ? 17.422 -10.906 -17.547 1 96.06 67 ARG B N 1
ATOM 1833 C CA . ARG B 1 67 ? 17.375 -10.117 -18.781 1 96.06 67 ARG B CA 1
ATOM 1834 C C . ARG B 1 67 ? 18.484 -9.07 -18.797 1 96.06 67 ARG B C 1
ATOM 1836 O O . ARG B 1 67 ? 19 -8.719 -19.859 1 96.06 67 ARG B O 1
ATOM 1843 N N . ASN B 1 68 ? 18.844 -8.641 -17.609 1 97 68 ASN B N 1
ATOM 1844 C CA . ASN B 1 68 ? 19.844 -7.594 -17.516 1 97 68 ASN B CA 1
ATOM 1845 C C . ASN B 1 68 ? 21.234 -8.172 -17.281 1 97 68 ASN B C 1
ATOM 1847 O O . ASN B 1 68 ? 22.203 -7.43 -17.062 1 97 68 ASN B O 1
ATOM 1851 N N . GLY B 1 69 ? 21.312 -9.516 -17.203 1 97.06 69 GLY B N 1
ATOM 1852 C CA . GLY B 1 69 ? 22.594 -10.195 -17.078 1 97.06 69 GLY B CA 1
ATOM 1853 C C . GLY B 1 69 ? 23.156 -10.141 -15.664 1 97.06 69 GLY B C 1
ATOM 1854 O O . GLY B 1 69 ? 24.375 -10.25 -15.469 1 97.06 69 GLY B O 1
ATOM 1855 N N . TYR B 1 70 ? 22.297 -9.883 -14.703 1 98.19 70 TYR B N 1
ATOM 1856 C CA . TYR B 1 70 ? 22.734 -9.859 -13.312 1 98.19 70 TYR B CA 1
ATOM 1857 C C . TYR B 1 70 ? 22.719 -11.266 -12.719 1 98.19 70 TYR B C 1
ATOM 1859 O O . TYR B 1 70 ? 21.656 -11.898 -12.633 1 98.19 70 TYR B O 1
ATOM 1867 N N . GLN B 1 71 ? 23.859 -11.688 -12.273 1 98.12 71 GLN B N 1
ATOM 1868 C CA . GLN B 1 71 ? 23.938 -13.031 -11.703 1 98.12 71 GLN B CA 1
ATOM 1869 C C . GLN B 1 71 ? 24.062 -12.977 -10.188 1 98.12 71 GLN B C 1
ATOM 1871 O O . GLN B 1 71 ? 23.703 -13.922 -9.492 1 98.12 71 GLN B O 1
ATOM 1876 N N . SER B 1 72 ? 24.625 -11.906 -9.703 1 98.12 72 SER B N 1
ATOM 1877 C CA . SER B 1 72 ? 24.781 -11.727 -8.266 1 98.12 72 SER B CA 1
ATOM 1878 C C . SER B 1 72 ? 24.172 -10.406 -7.801 1 98.12 72 SER B C 1
ATOM 1880 O O . SER B 1 72 ? 24.312 -9.383 -8.461 1 98.12 72 SER B O 1
ATOM 1882 N N . VAL B 1 73 ? 23.484 -10.531 -6.621 1 98.31 73 VAL B N 1
ATOM 1883 C CA . VAL B 1 73 ? 22.734 -9.359 -6.152 1 98.31 73 VAL B CA 1
ATOM 1884 C C . VAL B 1 73 ? 22.953 -9.188 -4.648 1 98.31 73 VAL B C 1
ATOM 1886 O O . VAL B 1 73 ? 23.172 -10.164 -3.93 1 98.31 73 VAL B O 1
ATOM 1889 N N . ALA B 1 74 ? 23.016 -7.969 -4.223 1 97.69 74 ALA B N 1
ATOM 1890 C CA . ALA B 1 74 ? 22.844 -7.621 -2.814 1 97.69 74 ALA B CA 1
ATOM 1891 C C . ALA B 1 74 ? 21.531 -6.863 -2.598 1 97.69 74 ALA B C 1
ATOM 1893 O O . ALA B 1 74 ? 21.109 -6.074 -3.449 1 97.69 74 ALA B O 1
ATOM 1894 N N . ILE B 1 75 ? 20.875 -7.09 -1.494 1 97.81 75 ILE B N 1
ATOM 1895 C CA . ILE B 1 75 ? 19.609 -6.441 -1.176 1 97.81 75 ILE B CA 1
ATOM 1896 C C . ILE B 1 75 ? 19.797 -5.492 0.003 1 97.81 75 ILE B C 1
ATOM 1898 O O . ILE B 1 75 ? 20.266 -5.898 1.071 1 97.81 75 ILE B O 1
ATOM 1902 N N . TYR B 1 76 ? 19.484 -4.254 -0.219 1 97.19 76 TYR B N 1
ATOM 1903 C CA . TYR B 1 76 ? 19.547 -3.256 0.843 1 97.19 76 TYR B CA 1
ATOM 1904 C C . TYR B 1 76 ? 18.172 -3.047 1.471 1 97.19 76 TYR B C 1
ATOM 1906 O O . TYR B 1 76 ? 17.25 -2.564 0.812 1 97.19 76 TYR B O 1
ATOM 1914 N N . GLY B 1 77 ? 18.078 -3.27 2.721 1 95.88 77 GLY B N 1
ATOM 1915 C CA . GLY B 1 77 ? 16.812 -3.16 3.438 1 95.88 77 GLY B CA 1
ATOM 1916 C C . GLY B 1 77 ? 16.062 -4.473 3.527 1 95.88 77 GLY B C 1
ATOM 1917 O O . GLY B 1 77 ? 15.43 -4.898 2.559 1 95.88 77 GLY B O 1
ATOM 1918 N N . MET B 1 78 ? 15.977 -5.004 4.73 1 93.56 78 MET B N 1
ATOM 1919 C CA . MET B 1 78 ? 15.359 -6.312 4.906 1 93.56 78 MET B CA 1
ATOM 1920 C C . MET B 1 78 ? 14.055 -6.195 5.691 1 93.56 78 MET B C 1
ATOM 1922 O O . MET B 1 78 ? 13.812 -6.969 6.621 1 93.56 78 MET B O 1
ATOM 1926 N N . GLY B 1 79 ? 13.383 -5.176 5.316 1 91.75 79 GLY B N 1
ATOM 1927 C CA . GLY B 1 79 ? 11.992 -5.102 5.754 1 91.75 79 GLY B CA 1
ATOM 1928 C C . GLY B 1 79 ? 11.07 -5.992 4.949 1 91.75 79 GLY B C 1
ATOM 1929 O O . GLY B 1 79 ? 11.492 -7.023 4.422 1 91.75 79 GLY B O 1
ATOM 1930 N N . GLU B 1 80 ? 9.859 -5.66 4.809 1 91.69 80 GLU B N 1
ATOM 1931 C CA . GLU B 1 80 ? 8.859 -6.473 4.117 1 91.69 80 GLU B CA 1
ATOM 1932 C C . GLU B 1 80 ? 9.227 -6.664 2.646 1 91.69 80 GLU B C 1
ATOM 1934 O O . GLU B 1 80 ? 9.258 -7.789 2.148 1 91.69 80 GLU B O 1
ATOM 1939 N N . LEU B 1 81 ? 9.555 -5.574 1.997 1 95.25 81 LEU B N 1
ATOM 1940 C CA . LEU B 1 81 ? 9.852 -5.629 0.571 1 95.25 81 LEU B CA 1
ATOM 1941 C C . LEU B 1 81 ? 11.148 -6.398 0.32 1 95.25 81 LEU B C 1
ATOM 1943 O O . LEU B 1 81 ? 11.219 -7.207 -0.607 1 95.25 81 LEU B O 1
ATOM 1947 N N . GLY B 1 82 ? 12.148 -6.137 1.145 1 95.25 82 GLY B N 1
ATOM 1948 C CA . GLY B 1 82 ? 13.406 -6.84 1.014 1 95.25 82 GLY B CA 1
ATOM 1949 C C . GLY B 1 82 ? 13.281 -8.336 1.228 1 95.25 82 GLY B C 1
ATOM 1950 O O . GLY B 1 82 ? 13.859 -9.125 0.476 1 95.25 82 GLY B O 1
ATOM 1951 N N . ASN B 1 83 ? 12.578 -8.711 2.234 1 93.12 83 ASN B N 1
ATOM 1952 C CA . ASN B 1 83 ? 12.367 -10.125 2.525 1 93.12 83 ASN B CA 1
ATOM 1953 C C . ASN B 1 83 ? 11.617 -10.828 1.393 1 93.12 83 ASN B C 1
ATOM 1955 O O . ASN B 1 83 ? 11.906 -11.984 1.077 1 93.12 83 ASN B O 1
ATOM 1959 N N . ARG B 1 84 ? 10.711 -10.164 0.82 1 93.88 84 ARG B N 1
ATOM 1960 C CA . ARG B 1 84 ? 9.969 -10.734 -0.299 1 93.88 84 A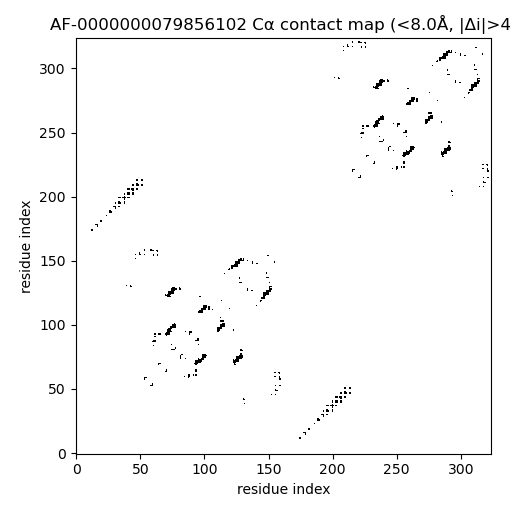RG B CA 1
ATOM 1961 C C . ARG B 1 84 ? 10.883 -10.961 -1.501 1 93.88 84 ARG B C 1
ATOM 1963 O O . ARG B 1 84 ? 10.82 -12.016 -2.139 1 93.88 84 ARG B O 1
ATOM 1970 N N . LEU B 1 85 ? 11.664 -9.969 -1.742 1 96.06 85 LEU B N 1
ATOM 1971 C CA . LEU B 1 85 ? 12.609 -10.125 -2.842 1 96.06 85 LEU B CA 1
ATOM 1972 C C . LEU B 1 85 ? 13.578 -11.273 -2.568 1 96.06 85 LEU B C 1
ATOM 1974 O O . LEU B 1 85 ? 13.867 -12.07 -3.461 1 96.06 85 LEU B O 1
ATOM 1978 N N . TYR B 1 86 ? 14.039 -11.328 -1.356 1 95.12 86 TYR B N 1
ATOM 1979 C CA . TYR B 1 86 ? 14.945 -12.383 -0.933 1 95.12 86 TYR B CA 1
ATOM 1980 C C . TYR B 1 86 ? 14.336 -13.758 -1.193 1 95.12 86 TYR B C 1
ATOM 1982 O O . TYR B 1 86 ? 14.984 -14.633 -1.782 1 95.12 86 TYR B O 1
ATOM 1990 N N . LYS B 1 87 ? 13.172 -13.914 -0.814 1 92.94 87 LYS B N 1
ATOM 1991 C CA . LYS B 1 87 ? 12.484 -15.203 -0.962 1 92.94 87 LYS B CA 1
ATOM 1992 C C . LYS B 1 87 ? 12.305 -15.562 -2.434 1 92.94 87 LYS B C 1
ATOM 1994 O O . LYS B 1 87 ? 12.445 -16.719 -2.814 1 92.94 87 LYS B O 1
ATOM 1999 N N . GLU B 1 88 ? 12 -14.57 -3.227 1 93.44 88 GLU B N 1
ATOM 2000 C CA . GLU B 1 88 ? 11.797 -14.828 -4.648 1 93.44 88 GLU B CA 1
ATOM 2001 C C . GLU B 1 88 ? 13.102 -15.242 -5.324 1 93.44 88 GLU B C 1
ATOM 2003 O O . GLU B 1 88 ? 13.109 -16.141 -6.176 1 93.44 88 GLU B O 1
ATOM 2008 N N . LEU B 1 89 ? 14.141 -14.648 -4.859 1 95.69 89 LEU B N 1
ATOM 2009 C CA . LEU B 1 89 ? 15.414 -14.875 -5.535 1 95.69 89 LEU B CA 1
ATOM 2010 C C . LEU B 1 89 ? 16.109 -16.125 -4.988 1 95.69 89 LEU B C 1
ATOM 2012 O O . LEU B 1 89 ? 16.859 -16.781 -5.707 1 95.69 89 LEU B O 1
ATOM 2016 N N . ARG B 1 90 ? 15.859 -16.406 -3.723 1 92.81 90 ARG B N 1
ATOM 2017 C CA . ARG B 1 90 ? 16.562 -17.516 -3.074 1 92.81 90 ARG B CA 1
ATOM 2018 C C . ARG B 1 90 ? 16.281 -18.828 -3.775 1 92.81 90 ARG B C 1
ATOM 2020 O O . ARG B 1 90 ? 17.094 -19.75 -3.721 1 92.81 90 ARG B O 1
ATOM 2027 N N . ASN B 1 91 ? 15.211 -18.875 -4.477 1 88.38 91 ASN B N 1
ATOM 2028 C CA . ASN B 1 91 ? 14.82 -20.094 -5.172 1 88.38 91 ASN B CA 1
ATOM 2029 C C . ASN B 1 91 ? 15.141 -20.016 -6.66 1 88.38 91 ASN B C 1
ATOM 2031 O O . ASN B 1 91 ? 14.617 -20.812 -7.453 1 88.38 91 ASN B O 1
ATOM 2035 N N . SER B 1 92 ? 15.961 -19.156 -7.008 1 94.94 92 SER B N 1
ATOM 2036 C CA . SER B 1 92 ? 16.328 -18.969 -8.406 1 94.94 92 SER B CA 1
ATOM 2037 C C . SER B 1 92 ? 17.828 -19.156 -8.609 1 94.94 92 SER B C 1
ATOM 2039 O O . SER B 1 92 ? 18.531 -19.594 -7.699 1 94.94 92 SER B O 1
ATOM 2041 N N . ASP B 1 93 ? 18.266 -18.906 -9.844 1 96 93 ASP B N 1
ATOM 2042 C CA . ASP B 1 93 ? 19.688 -19.031 -10.156 1 96 93 ASP B CA 1
ATOM 2043 C C . ASP B 1 93 ? 20.422 -17.703 -9.906 1 96 93 ASP B C 1
ATOM 2045 O O . ASP B 1 93 ? 21.625 -17.594 -10.164 1 96 93 ASP B O 1
ATOM 2049 N N . ILE B 1 94 ? 19.688 -16.766 -9.406 1 97.56 94 ILE B N 1
ATOM 2050 C CA . ILE B 1 94 ? 20.297 -15.5 -9.031 1 97.56 94 ILE B CA 1
ATOM 2051 C C . ILE B 1 94 ? 20.922 -15.609 -7.641 1 97.56 94 ILE B C 1
ATOM 2053 O O . ILE B 1 94 ? 20.234 -15.977 -6.684 1 97.56 94 ILE B O 1
ATOM 2057 N N . LYS B 1 95 ? 22.188 -15.367 -7.543 1 97 95 LYS B N 1
ATOM 2058 C CA . LYS B 1 95 ? 22.875 -15.508 -6.273 1 97 95 LYS B CA 1
ATOM 2059 C C . LYS B 1 95 ? 22.734 -14.25 -5.422 1 97 95 LYS B C 1
ATOM 2061 O O . LYS B 1 95 ? 23.156 -13.164 -5.84 1 97 95 LYS B O 1
ATOM 2066 N N . ILE B 1 96 ? 22.203 -14.391 -4.238 1 97.12 96 ILE B N 1
ATOM 2067 C CA . ILE B 1 96 ? 22.219 -13.312 -3.254 1 97.12 96 ILE B CA 1
ATOM 2068 C C . ILE B 1 96 ? 23.516 -13.391 -2.441 1 97.12 96 ILE B C 1
ATOM 2070 O O . ILE B 1 96 ? 23.672 -14.281 -1.604 1 97.12 96 ILE B O 1
ATOM 2074 N N . LYS B 1 97 ? 24.312 -12.5 -2.637 1 96.56 97 LYS B N 1
ATOM 2075 C CA . LYS B 1 97 ? 25.609 -12.586 -1.993 1 96.56 97 LYS B CA 1
ATOM 2076 C C . LYS B 1 97 ? 25.547 -12.133 -0.537 1 96.56 97 LYS B C 1
ATOM 2078 O O . LYS B 1 97 ? 26.156 -12.75 0.34 1 96.56 97 LYS B O 1
ATOM 2083 N N . TYR B 1 98 ? 24.906 -11.078 -0.321 1 94.88 98 TYR B N 1
ATOM 2084 C CA . TYR B 1 98 ? 24.688 -10.578 1.033 1 94.88 98 TYR B CA 1
ATOM 2085 C C . TYR B 1 98 ? 23.516 -9.602 1.074 1 94.88 98 TYR B C 1
ATOM 2087 O O . TYR B 1 98 ? 23.016 -9.188 0.03 1 94.88 98 TYR B O 1
ATOM 2095 N N . VAL B 1 99 ? 23.062 -9.289 2.285 1 96.06 99 VAL B N 1
ATOM 2096 C CA . VAL B 1 99 ? 22.031 -8.266 2.514 1 96.06 99 VAL B CA 1
ATOM 2097 C C . VAL B 1 99 ? 22.609 -7.152 3.391 1 96.06 99 VAL B C 1
ATOM 2099 O O . VAL B 1 99 ? 23.531 -7.383 4.172 1 96.06 99 VAL B O 1
ATOM 2102 N N . ILE B 1 100 ? 22.062 -6.016 3.092 1 95.69 100 ILE B N 1
ATOM 2103 C CA . ILE B 1 100 ? 22.516 -4.848 3.834 1 95.69 100 ILE B CA 1
ATOM 2104 C C . ILE B 1 100 ? 21.375 -4.273 4.66 1 95.69 100 ILE B C 1
ATOM 2106 O O . ILE B 1 100 ? 20.297 -3.998 4.129 1 95.69 100 ILE B O 1
ATOM 2110 N N . ASP B 1 101 ? 21.469 -4.16 5.918 1 93.06 101 ASP B N 1
ATOM 2111 C CA . ASP B 1 101 ? 20.453 -3.557 6.777 1 93.06 101 ASP B CA 1
ATOM 2112 C C . ASP B 1 101 ? 21.094 -2.863 7.977 1 93.06 101 ASP B C 1
ATOM 2114 O O . ASP B 1 101 ? 22.062 -3.369 8.547 1 93.06 101 ASP B O 1
ATOM 2118 N N . GLN B 1 102 ? 20.547 -1.722 8.219 1 84.62 102 GLN B N 1
ATOM 2119 C CA . GLN B 1 102 ? 21.062 -0.985 9.375 1 84.62 102 GLN B CA 1
ATOM 2120 C C . GLN B 1 102 ? 20.719 -1.695 10.68 1 84.62 102 GLN B C 1
ATOM 2122 O O . GLN B 1 102 ? 21.469 -1.624 11.648 1 84.62 102 GLN B O 1
ATOM 2127 N N . SER B 1 103 ? 19.5 -2.312 10.68 1 73.88 103 SER B N 1
ATOM 2128 C CA . SER B 1 103 ? 19.062 -3.01 11.875 1 73.88 103 SER B CA 1
ATOM 2129 C C . SER B 1 103 ? 19.438 -4.488 11.828 1 73.88 103 SER B C 1
ATOM 2131 O O . SER B 1 103 ? 18.953 -5.23 10.977 1 73.88 103 SER B O 1
ATOM 2133 N N . ILE B 1 104 ? 20.688 -4.82 12.102 1 59.72 104 ILE B N 1
ATOM 2134 C CA . ILE B 1 104 ? 21.344 -6.113 11.883 1 59.72 104 ILE B CA 1
ATOM 2135 C C . ILE B 1 104 ? 20.531 -7.215 12.562 1 59.72 104 ILE B C 1
ATOM 2137 O O . ILE B 1 104 ? 20.812 -8.398 12.375 1 59.72 104 ILE B O 1
ATOM 2141 N N . ASP B 1 105 ? 19.625 -6.848 13.281 1 55.53 105 ASP B N 1
ATOM 2142 C CA . ASP B 1 105 ? 19.297 -7.992 14.125 1 55.53 105 ASP B CA 1
ATOM 2143 C C . ASP B 1 105 ? 19.203 -9.273 13.305 1 55.53 105 ASP B C 1
ATOM 2145 O O . ASP B 1 105 ? 19.188 -9.227 12.07 1 55.53 105 ASP B O 1
ATOM 2149 N N . TYR B 1 106 ? 18.391 -10.43 13.789 1 49.38 106 TYR B N 1
ATOM 2150 C CA . TYR B 1 106 ? 18.297 -11.883 13.859 1 49.38 106 TYR B CA 1
ATOM 2151 C C . TYR B 1 106 ? 17.953 -12.469 12.492 1 49.38 106 TYR B C 1
ATOM 2153 O O . TYR B 1 106 ? 17.094 -13.352 12.383 1 49.38 106 TYR B O 1
ATOM 2161 N N . LEU B 1 107 ? 18.078 -11.594 11.484 1 51.25 107 LEU B N 1
ATOM 2162 C CA . LEU B 1 107 ? 17.469 -12.359 10.406 1 51.25 107 LEU B CA 1
ATOM 2163 C C . LEU B 1 107 ? 18.281 -13.617 10.102 1 51.25 107 LEU B C 1
ATOM 2165 O O . LEU B 1 107 ? 19.5 -13.547 9.969 1 51.25 107 LEU B O 1
ATOM 2169 N N . ASN B 1 108 ? 18.047 -14.664 10.742 1 50.69 108 ASN B N 1
ATOM 2170 C CA . ASN B 1 108 ? 18.594 -15.977 10.406 1 50.69 108 ASN B CA 1
ATOM 2171 C C . ASN B 1 108 ? 18.641 -16.203 8.898 1 50.69 108 ASN B C 1
ATOM 2173 O O . ASN B 1 108 ? 17.797 -16.906 8.344 1 50.69 108 ASN B O 1
ATOM 2177 N N . HIS B 1 109 ? 19.109 -15.125 8.188 1 59.47 109 HIS B N 1
ATOM 2178 C CA . HIS B 1 109 ? 19.172 -15.508 6.785 1 59.47 109 HIS B CA 1
ATOM 2179 C C . HIS B 1 109 ? 20.422 -16.328 6.488 1 59.47 109 HIS B C 1
ATOM 2181 O O . HIS B 1 109 ? 21.406 -16.234 7.215 1 59.47 109 HIS B O 1
ATOM 2187 N N . GLU B 1 110 ? 20.25 -17.344 5.801 1 73.06 110 GLU B N 1
ATOM 2188 C CA . GLU B 1 110 ? 21.328 -18.156 5.246 1 73.06 110 GLU B CA 1
ATOM 2189 C C . GLU B 1 110 ? 22.391 -17.281 4.59 1 73.06 110 GLU B C 1
ATOM 2191 O O . GLU B 1 110 ? 23.547 -17.703 4.426 1 73.06 110 GLU B O 1
ATOM 2196 N N . VAL B 1 111 ? 22.078 -15.977 4.445 1 82.69 111 VAL B N 1
ATOM 2197 C CA . VAL B 1 111 ? 23 -15.094 3.74 1 82.69 111 VAL B CA 1
ATOM 2198 C C . VAL B 1 111 ? 23.594 -14.07 4.719 1 82.69 111 VAL B C 1
ATOM 2200 O O . VAL B 1 111 ? 22.969 -13.75 5.73 1 82.69 111 VAL B O 1
ATOM 2203 N N . SER B 1 112 ? 24.828 -13.656 4.488 1 88.06 112 SER B N 1
ATOM 2204 C CA . SER B 1 112 ? 25.516 -12.703 5.344 1 88.06 112 SER B CA 1
ATOM 2205 C C . SER B 1 112 ? 24.75 -11.383 5.438 1 88.06 112 SER B C 1
ATOM 2207 O O . SER B 1 112 ? 24.203 -10.898 4.438 1 88.06 112 SER B O 1
ATOM 2209 N N . VAL B 1 113 ? 24.688 -10.812 6.609 1 90.94 113 VAL B N 1
ATOM 2210 C CA . VAL B 1 113 ? 24.078 -9.508 6.859 1 90.94 113 VAL B CA 1
ATOM 2211 C C . VAL B 1 113 ? 25.172 -8.469 7.094 1 90.94 113 VAL B C 1
ATOM 2213 O O . VAL B 1 113 ? 26.031 -8.641 7.969 1 90.94 113 VAL B O 1
ATOM 2216 N N . MET B 1 114 ? 25.141 -7.492 6.281 1 91.88 114 MET B N 1
ATOM 2217 C CA . MET B 1 114 ? 26.156 -6.445 6.348 1 91.88 114 MET B CA 1
ATOM 2218 C C . MET B 1 114 ? 25.547 -5.129 6.816 1 91.88 114 MET B C 1
ATOM 2220 O O . MET B 1 114 ? 24.375 -4.859 6.578 1 91.88 114 MET B O 1
ATOM 2224 N N . SER B 1 115 ? 26.375 -4.367 7.438 1 90.56 115 SER B N 1
ATOM 2225 C CA . SER B 1 115 ? 26.047 -2.975 7.695 1 90.56 115 SER B CA 1
ATOM 2226 C C . SER B 1 115 ? 26.391 -2.088 6.508 1 90.56 115 SER B C 1
ATOM 2228 O O . SER B 1 115 ? 27.344 -2.367 5.777 1 90.56 115 SER B O 1
ATOM 2230 N N . PRO B 1 116 ? 25.641 -0.994 6.402 1 91.94 116 PRO B N 1
ATOM 2231 C CA . PRO B 1 116 ? 26 -0.065 5.328 1 91.94 116 PRO B CA 1
ATOM 2232 C C . PRO B 1 116 ? 27.438 0.461 5.453 1 91.94 116 PRO B C 1
ATOM 2234 O O . PRO B 1 116 ? 28 0.945 4.473 1 91.94 116 PRO B O 1
ATOM 2237 N N . GLU B 1 117 ? 27.938 0.346 6.57 1 91 117 GLU B N 1
ATOM 2238 C CA . GLU B 1 117 ? 29.266 0.88 6.82 1 91 117 GLU B CA 1
ATOM 2239 C C . GLU B 1 117 ? 30.344 -0.166 6.535 1 91 117 GLU B C 1
ATOM 2241 O O . GLU B 1 117 ? 31.531 0.157 6.477 1 91 117 GLU B O 1
ATOM 2246 N N . ASP B 1 118 ? 29.938 -1.391 6.391 1 92.31 118 ASP B N 1
ATOM 2247 C CA . ASP B 1 118 ? 30.891 -2.467 6.129 1 92.31 118 ASP B CA 1
ATOM 2248 C C . ASP B 1 118 ? 31.469 -2.355 4.723 1 92.31 118 ASP B C 1
ATOM 2250 O O . ASP B 1 118 ? 30.938 -1.629 3.879 1 92.31 118 ASP B O 1
ATOM 2254 N N . ARG B 1 119 ? 32.719 -3.031 4.57 1 94.06 119 ARG B N 1
ATOM 2255 C CA . ARG B 1 119 ? 33.219 -3.209 3.221 1 94.06 119 ARG B CA 1
ATOM 2256 C C . ARG B 1 119 ? 32.406 -4.211 2.436 1 94.06 119 ARG B C 1
ATOM 2258 O O . ARG B 1 119 ? 32.25 -5.367 2.844 1 94.06 119 ARG B O 1
ATOM 2265 N N . LEU B 1 120 ? 31.875 -3.777 1.364 1 95.19 120 LEU B N 1
ATOM 2266 C CA . LEU B 1 120 ? 30.938 -4.59 0.588 1 95.19 120 LEU B CA 1
ATOM 2267 C C . LEU B 1 120 ? 31.656 -5.316 -0.54 1 95.19 120 LEU B C 1
ATOM 2269 O O . LEU B 1 120 ? 32.469 -4.719 -1.251 1 95.19 120 LEU B O 1
ATOM 2273 N N . GLU B 1 121 ? 31.406 -6.523 -0.632 1 95 121 GLU B N 1
ATOM 2274 C CA . GLU B 1 121 ? 31.953 -7.316 -1.729 1 95 121 GLU B CA 1
ATOM 2275 C C . GLU B 1 121 ? 31.312 -6.938 -3.059 1 95 121 GLU B C 1
ATOM 2277 O O . GLU B 1 121 ? 30.172 -6.461 -3.088 1 95 121 GLU B O 1
ATOM 2282 N N . ALA B 1 122 ? 32 -7.223 -4.094 1 96.31 122 ALA B N 1
ATOM 2283 C CA . ALA B 1 122 ? 31.5 -6.902 -5.422 1 96.31 122 ALA B CA 1
ATOM 2284 C C . ALA B 1 122 ? 30.281 -7.766 -5.766 1 96.31 122 ALA B C 1
ATOM 2286 O O . ALA B 1 122 ? 30.25 -8.961 -5.461 1 96.31 122 ALA B O 1
ATOM 2287 N N . VAL B 1 123 ? 29.281 -7.113 -6.352 1 98.06 123 VAL B N 1
ATOM 2288 C CA . VAL B 1 123 ? 28.109 -7.762 -6.91 1 98.06 123 VAL B CA 1
ATOM 2289 C C . VAL B 1 123 ? 27.734 -7.102 -8.234 1 98.06 123 VAL B C 1
ATOM 2291 O O . VAL B 1 123 ? 28.234 -6.023 -8.562 1 98.06 123 VAL B O 1
ATOM 2294 N N . ASP B 1 124 ? 26.875 -7.801 -8.945 1 98.62 124 ASP B N 1
ATOM 2295 C CA . ASP B 1 124 ? 26.469 -7.23 -10.227 1 98.62 124 ASP B CA 1
ATOM 2296 C C . ASP B 1 124 ? 25.547 -6.023 -10.023 1 98.62 124 ASP B C 1
ATOM 2298 O O . ASP B 1 124 ? 25.547 -5.098 -10.836 1 98.62 124 ASP B O 1
ATOM 2302 N N . VAL B 1 125 ? 24.734 -6.078 -8.906 1 98.75 125 VAL B N 1
ATOM 2303 C CA . VAL B 1 125 ? 23.766 -5.012 -8.688 1 98.75 125 VAL B CA 1
ATOM 2304 C C . VAL B 1 125 ? 23.328 -5.008 -7.223 1 98.75 125 VAL B C 1
ATOM 2306 O O . VAL B 1 125 ? 23.281 -6.059 -6.582 1 98.75 125 VAL B O 1
ATOM 2309 N N . ILE B 1 126 ? 23.031 -3.857 -6.703 1 98.75 126 ILE B N 1
ATOM 2310 C CA . ILE B 1 126 ? 22.406 -3.709 -5.395 1 98.75 126 ILE B CA 1
ATOM 2311 C C . ILE B 1 126 ? 20.984 -3.195 -5.562 1 98.75 126 ILE B C 1
ATOM 2313 O O . ILE B 1 126 ? 20.75 -2.203 -6.258 1 98.75 126 ILE B O 1
ATOM 2317 N N . VAL B 1 127 ? 20.062 -3.904 -4.984 1 98.81 127 VAL B N 1
ATOM 2318 C CA . VAL B 1 127 ? 18.672 -3.469 -5.02 1 98.81 127 VAL B CA 1
ATOM 2319 C C . VAL B 1 127 ? 18.297 -2.838 -3.68 1 98.81 127 VAL B C 1
ATOM 2321 O O . VAL B 1 127 ? 18.375 -3.488 -2.635 1 98.81 127 VAL B O 1
ATOM 2324 N N . VAL B 1 128 ? 17.891 -1.59 -3.756 1 98.56 128 VAL B N 1
ATOM 2325 C CA . VAL B 1 128 ? 17.453 -0.863 -2.568 1 98.56 128 VAL B CA 1
ATOM 2326 C C . VAL B 1 128 ? 15.945 -0.985 -2.418 1 98.56 128 VAL B C 1
ATOM 2328 O O . VAL B 1 128 ? 15.188 -0.59 -3.311 1 98.56 128 VAL B O 1
ATOM 2331 N N . THR B 1 129 ? 15.438 -1.466 -1.246 1 97.62 129 THR B N 1
ATOM 2332 C CA . THR B 1 129 ? 14.016 -1.769 -1.109 1 97.62 129 THR B CA 1
ATOM 2333 C C . THR B 1 129 ? 13.305 -0.692 -0.29 1 97.62 129 THR B C 1
ATOM 2335 O O . THR B 1 129 ? 12.094 -0.526 -0.392 1 97.62 129 THR B O 1
ATOM 2338 N N . PRO B 1 130 ? 14.008 0.069 0.564 1 95.88 130 PRO B N 1
ATOM 2339 C CA . PRO B 1 130 ? 13.344 1.263 1.092 1 95.88 130 PRO B CA 1
ATOM 2340 C C . PRO B 1 130 ? 13.258 2.391 0.067 1 95.88 130 PRO B C 1
ATOM 2342 O O . PRO B 1 130 ? 14.102 3.291 0.061 1 95.88 130 PRO B O 1
ATOM 2345 N N . THR B 1 131 ? 12.219 2.488 -0.653 1 95.38 131 THR B N 1
ATOM 2346 C CA . THR B 1 131 ? 12.102 3.316 -1.85 1 95.38 131 THR B CA 1
ATOM 2347 C C . THR B 1 131 ? 12.055 4.797 -1.481 1 95.38 131 THR B C 1
ATOM 2349 O O . THR B 1 131 ? 12.547 5.645 -2.229 1 95.38 131 THR B O 1
ATOM 2352 N N . PHE B 1 132 ? 11.516 5.055 -0.353 1 92.5 132 PHE B N 1
ATOM 2353 C CA . PHE B 1 132 ? 11.367 6.445 0.07 1 92.5 132 PHE B CA 1
ATOM 2354 C C . PHE B 1 132 ? 12.727 7.07 0.347 1 92.5 132 PHE B C 1
ATOM 2356 O O . PHE B 1 132 ? 12.914 8.273 0.16 1 92.5 132 PHE B O 1
ATOM 2363 N N . ALA B 1 133 ? 13.711 6.27 0.719 1 93.94 133 ALA B N 1
ATOM 2364 C CA . ALA B 1 133 ? 15.047 6.762 1.058 1 93.94 133 ALA B CA 1
ATOM 2365 C C . ALA B 1 133 ? 16.047 6.426 -0.043 1 93.94 133 ALA B C 1
ATOM 2367 O O . ALA B 1 133 ? 17.266 6.527 0.161 1 93.94 133 ALA B O 1
ATOM 2368 N N . PHE B 1 134 ? 15.633 6.086 -1.188 1 97.38 134 PHE B N 1
ATOM 2369 C CA . PHE B 1 134 ? 16.453 5.52 -2.25 1 97.38 134 PHE B CA 1
ATOM 2370 C C . PHE B 1 134 ? 17.594 6.465 -2.607 1 97.38 134 PHE B C 1
ATOM 2372 O O . PHE B 1 134 ? 18.766 6.062 -2.609 1 97.38 134 PHE B O 1
ATOM 2379 N N . GLU B 1 135 ? 17.344 7.723 -2.84 1 97.06 135 GLU B N 1
ATOM 2380 C CA . GLU B 1 135 ? 18.359 8.648 -3.324 1 97.06 135 GLU B CA 1
ATOM 2381 C C . GLU B 1 135 ? 19.453 8.852 -2.289 1 97.06 135 GLU B C 1
ATOM 2383 O O . GLU B 1 135 ? 20.641 8.883 -2.633 1 97.06 135 GLU B O 1
ATOM 2388 N N . ASP B 1 136 ? 19.016 8.945 -1.08 1 96.25 136 ASP B N 1
ATOM 2389 C CA . ASP B 1 136 ? 19.984 9.102 -0.004 1 96.25 136 ASP B CA 1
ATOM 2390 C C . ASP B 1 136 ? 20.875 7.863 0.122 1 96.25 136 ASP B C 1
ATOM 2392 O O . ASP B 1 136 ? 22.094 7.973 0.243 1 96.25 136 ASP B O 1
ATOM 2396 N N . ILE B 1 137 ? 20.25 6.707 0.07 1 97 137 ILE B N 1
ATOM 2397 C CA . ILE B 1 137 ? 20.969 5.445 0.197 1 97 137 ILE B CA 1
ATOM 2398 C C . ILE B 1 137 ? 21.906 5.262 -0.998 1 97 137 ILE B C 1
ATOM 2400 O O . ILE B 1 137 ? 23.078 4.914 -0.83 1 97 137 ILE B O 1
ATOM 2404 N N . ARG B 1 138 ? 21.391 5.527 -2.166 1 98 138 ARG B N 1
ATOM 2405 C CA . ARG B 1 138 ? 22.188 5.398 -3.385 1 98 138 ARG B CA 1
ATOM 2406 C C . ARG B 1 138 ? 23.422 6.277 -3.328 1 98 138 ARG B C 1
ATOM 2408 O O . ARG B 1 138 ? 24.531 5.828 -3.645 1 98 138 ARG B O 1
ATOM 2415 N N . SER B 1 139 ? 23.281 7.492 -2.887 1 97.19 139 SER B N 1
ATOM 2416 C CA . SER B 1 139 ? 24.391 8.438 -2.812 1 97.19 139 SER B CA 1
ATOM 2417 C C . SER B 1 139 ? 25.469 7.938 -1.861 1 97.19 139 SER B C 1
ATOM 2419 O O . SER B 1 139 ? 26.656 8.016 -2.176 1 97.19 139 SER B O 1
ATOM 2421 N N . LYS B 1 140 ? 25.062 7.355 -0.783 1 95.44 140 LYS B N 1
ATOM 2422 C CA . LYS B 1 140 ? 26 6.852 0.213 1 95.44 140 LYS B CA 1
ATOM 2423 C C . LYS B 1 140 ? 26.719 5.609 -0.294 1 95.44 140 LYS B C 1
ATOM 2425 O O . LYS B 1 140 ? 27.922 5.453 -0.077 1 95.44 140 LYS B O 1
ATOM 2430 N N . LEU B 1 141 ? 26.016 4.773 -0.987 1 96.75 141 LEU B N 1
ATOM 2431 C CA . LEU B 1 141 ? 26.594 3.518 -1.466 1 96.75 141 LEU B CA 1
ATOM 2432 C C . LEU B 1 141 ? 27.531 3.758 -2.641 1 96.75 141 LEU B C 1
ATOM 2434 O O . LEU B 1 141 ? 28.531 3.049 -2.797 1 96.75 141 LEU B O 1
ATOM 2438 N N . LYS B 1 142 ? 27.203 4.75 -3.465 1 96.19 142 LYS B N 1
ATOM 2439 C CA . LYS B 1 142 ? 28 5.039 -4.66 1 96.19 142 LYS B CA 1
ATOM 2440 C C . LYS B 1 142 ? 29.438 5.379 -4.297 1 96.19 142 LYS B C 1
ATOM 2442 O O . LYS B 1 142 ? 30.344 5.156 -5.098 1 96.19 142 LYS B O 1
ATOM 2447 N N . ALA B 1 143 ? 29.609 5.797 -3.168 1 92.81 143 ALA B N 1
ATOM 2448 C CA . ALA B 1 143 ? 30.938 6.152 -2.693 1 92.81 143 ALA B CA 1
ATOM 2449 C C . ALA B 1 143 ? 31.734 4.91 -2.32 1 92.81 143 ALA B C 1
ATOM 2451 O O . ALA B 1 143 ? 32.969 4.961 -2.215 1 92.81 143 ALA B O 1
ATOM 2452 N N . LYS B 1 144 ? 31.109 3.793 -2.219 1 92.5 144 LYS B N 1
ATOM 2453 C CA . LYS B 1 144 ? 31.75 2.615 -1.639 1 92.5 144 LYS B CA 1
ATOM 2454 C C . LYS B 1 144 ? 31.844 1.484 -2.656 1 92.5 144 LYS B C 1
ATOM 2456 O O . LYS B 1 144 ? 32.688 0.593 -2.523 1 92.5 144 LYS B O 1
ATOM 2461 N N . ILE B 1 145 ? 31.016 1.438 -3.604 1 94 145 ILE B N 1
ATOM 2462 C CA . ILE B 1 145 ? 30.969 0.286 -4.496 1 94 145 ILE B CA 1
ATOM 2463 C C . ILE B 1 145 ? 30.672 0.752 -5.922 1 94 145 ILE B C 1
ATOM 2465 O O . ILE B 1 145 ? 30 1.766 -6.129 1 94 145 ILE B O 1
ATOM 2469 N N . ASN B 1 146 ? 31.266 -0.076 -6.859 1 93.44 146 ASN B N 1
ATOM 2470 C CA . ASN B 1 146 ? 31.141 0.287 -8.266 1 93.44 146 ASN B CA 1
ATOM 2471 C C . ASN B 1 146 ? 30.203 -0.662 -9 1 93.44 146 ASN B C 1
ATOM 2473 O O . ASN B 1 146 ? 30.641 -1.49 -9.797 1 93.44 146 ASN B O 1
ATOM 2477 N N . CYS B 1 147 ? 29 -0.723 -8.68 1 97.56 147 CYS B N 1
ATOM 2478 C CA . CYS B 1 147 ? 27.969 -1.478 -9.383 1 97.56 147 CYS B CA 1
ATOM 2479 C C . CYS B 1 147 ? 26.672 -0.68 -9.469 1 97.56 147 CYS B C 1
ATOM 2481 O O . CYS B 1 147 ? 26.5 0.313 -8.758 1 97.56 147 CYS B O 1
ATOM 2483 N N . PRO B 1 148 ? 25.844 -1.051 -10.391 1 98.31 148 PRO B N 1
ATOM 2484 C CA . PRO B 1 148 ? 24.531 -0.389 -10.422 1 98.31 148 PRO B CA 1
ATOM 2485 C C . PRO B 1 148 ? 23.766 -0.529 -9.109 1 98.31 148 PRO B C 1
ATOM 2487 O O . PRO B 1 148 ? 23.812 -1.587 -8.477 1 98.31 148 PRO B O 1
ATOM 2490 N N . ILE B 1 149 ? 23.219 0.563 -8.664 1 98.69 149 ILE B N 1
ATOM 2491 C CA . ILE B 1 149 ? 22.328 0.613 -7.516 1 98.69 149 ILE 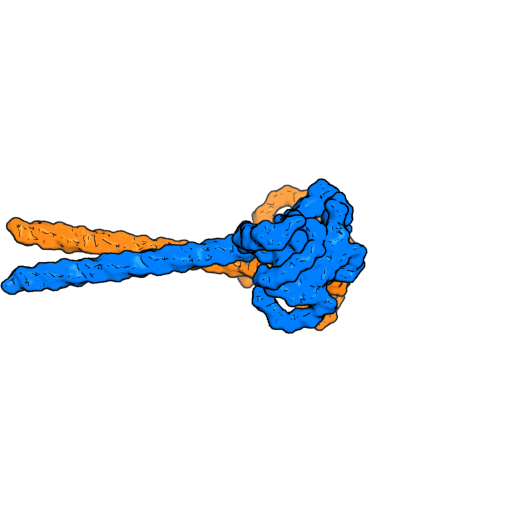B CA 1
ATOM 2492 C C . ILE B 1 149 ? 20.922 1.017 -7.965 1 98.69 149 ILE B C 1
ATOM 2494 O O . ILE B 1 149 ? 20.719 2.133 -8.445 1 98.69 149 ILE B O 1
ATOM 2498 N N . ILE B 1 150 ? 19.984 0.098 -7.77 1 98.62 150 ILE B N 1
ATOM 2499 C CA . ILE B 1 150 ? 18.656 0.362 -8.312 1 98.62 150 ILE B CA 1
ATOM 2500 C C . ILE B 1 150 ? 17.609 0.176 -7.219 1 98.62 150 ILE B C 1
ATOM 2502 O O . ILE B 1 150 ? 17.875 -0.462 -6.195 1 98.62 150 ILE B O 1
ATOM 2506 N N . SER B 1 151 ? 16.453 0.786 -7.43 1 98.5 151 SER B N 1
ATOM 2507 C CA . SER B 1 151 ? 15.328 0.636 -6.516 1 98.5 151 SER B CA 1
ATOM 2508 C C . SER B 1 151 ? 14.516 -0.611 -6.84 1 98.5 151 SER B C 1
ATOM 2510 O O . SER B 1 151 ? 14.406 -1 -8.008 1 98.5 151 SER B O 1
ATOM 2512 N N . ILE B 1 152 ? 13.898 -1.166 -5.887 1 98.56 152 ILE B N 1
ATOM 2513 C CA . ILE B 1 152 ? 13 -2.297 -6.098 1 98.56 152 ILE B CA 1
ATOM 2514 C C . ILE B 1 152 ? 11.906 -1.906 -7.086 1 98.56 152 ILE B C 1
ATOM 2516 O O . ILE B 1 152 ? 11.422 -2.744 -7.855 1 98.56 152 ILE B O 1
ATOM 2520 N N . ASN B 1 153 ? 11.531 -0.609 -7.121 1 97.5 153 ASN B N 1
ATOM 2521 C CA . ASN B 1 153 ? 10.539 -0.134 -8.078 1 97.5 153 ASN B CA 1
ATOM 2522 C C . ASN B 1 153 ? 11.008 -0.336 -9.516 1 97.5 153 ASN B C 1
ATOM 2524 O O . ASN B 1 153 ? 10.211 -0.701 -10.383 1 97.5 153 ASN B O 1
ATOM 2528 N N . GLU B 1 154 ? 12.258 -0.074 -9.727 1 97 154 GLU B N 1
ATOM 2529 C CA . GLU B 1 154 ? 12.805 -0.286 -11.062 1 97 154 GLU B CA 1
ATOM 2530 C C . GLU B 1 154 ? 12.695 -1.75 -11.477 1 97 154 GLU B C 1
ATOM 2532 O O . GLU B 1 154 ? 12.344 -2.049 -12.625 1 97 154 GLU B O 1
ATOM 2537 N N . VAL B 1 155 ? 12.969 -2.65 -10.602 1 97.88 155 VAL B N 1
ATOM 2538 C CA . VAL B 1 155 ? 12.875 -4.086 -10.859 1 97.88 155 VAL B CA 1
ATOM 2539 C C . VAL B 1 155 ? 11.445 -4.449 -11.242 1 97.88 155 VAL B C 1
ATOM 2541 O O . VAL B 1 155 ? 11.219 -5.109 -12.258 1 97.88 155 VAL B O 1
ATOM 2544 N N . LEU B 1 156 ? 10.492 -3.939 -10.492 1 97.56 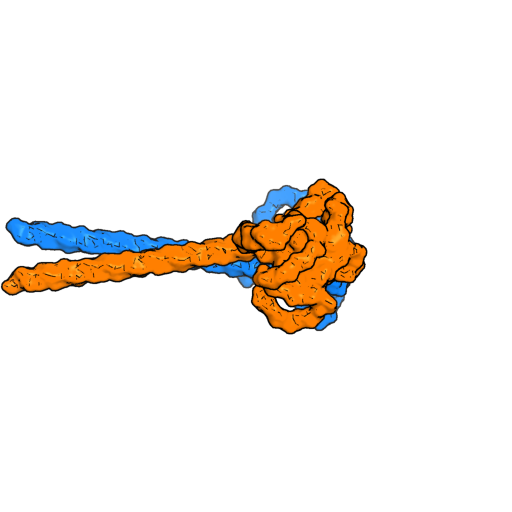156 LEU B N 1
ATOM 2545 C CA . LEU B 1 156 ? 9.102 -4.379 -10.602 1 97.56 156 LEU B CA 1
ATOM 2546 C C . LEU B 1 156 ? 8.43 -3.75 -11.82 1 97.56 156 LEU B C 1
ATOM 2548 O O . LEU B 1 156 ? 7.613 -4.391 -12.484 1 97.56 156 LEU B O 1
ATOM 2552 N N . TYR B 1 157 ? 8.781 -2.49 -12.102 1 95.19 157 TYR B N 1
ATOM 2553 C CA . TYR B 1 157 ? 8.094 -1.79 -13.188 1 95.19 157 TYR B CA 1
ATOM 2554 C C . TYR B 1 157 ? 8.703 -2.141 -14.539 1 95.19 157 TYR B C 1
ATOM 2556 O O . TYR B 1 157 ? 8.016 -2.121 -15.562 1 95.19 157 TYR B O 1
ATOM 2564 N N . GLU B 1 158 ? 9.891 -2.441 -14.547 1 89.5 158 GLU B N 1
ATOM 2565 C CA . GLU B 1 158 ? 10.516 -2.838 -15.805 1 89.5 158 GLU B CA 1
ATOM 2566 C C . GLU B 1 158 ? 9.992 -4.191 -16.281 1 89.5 158 GLU B C 1
ATOM 2568 O O . GLU B 1 158 ? 9.883 -4.434 -17.484 1 89.5 158 GLU B O 1
ATOM 2573 N N . ILE B 1 159 ? 9.719 -5.07 -15.391 1 86.06 159 ILE B N 1
ATOM 2574 C CA . ILE B 1 159 ? 9.188 -6.387 -15.727 1 86.06 159 ILE B CA 1
ATOM 2575 C C . ILE B 1 159 ? 7.805 -6.238 -16.375 1 86.06 159 ILE B C 1
ATOM 2577 O O . ILE B 1 159 ? 7.434 -7.027 -17.25 1 86.06 159 ILE B O 1
ATOM 2581 N N . ASP B 1 160 ? 7.027 -5.23 -15.93 1 74.38 160 ASP B N 1
ATOM 2582 C CA . ASP B 1 160 ? 5.684 -4.992 -16.438 1 74.38 160 ASP B CA 1
ATOM 2583 C C . ASP B 1 160 ? 5.719 -4.605 -17.922 1 74.38 160 ASP B C 1
ATOM 2585 O O . ASP B 1 160 ? 4.832 -4.992 -18.688 1 74.38 160 ASP B O 1
ATOM 2589 N N . GLY B 1 161 ? 6.648 -3.801 -18.406 1 67.62 161 GLY B N 1
ATOM 2590 C CA . GLY B 1 161 ? 6.75 -3.35 -19.781 1 67.62 161 GLY B CA 1
ATOM 2591 C C . GLY B 1 161 ? 7.113 -4.461 -20.75 1 67.62 161 GLY B C 1
ATOM 2592 O O . GLY B 1 161 ? 7.062 -4.273 -21.969 1 67.62 161 GLY B O 1
ATOM 2593 N N . ASN B 1 162 ? 7.395 -5.707 -20.359 1 57.56 162 ASN B N 1
ATOM 2594 C CA . ASN B 1 162 ? 7.805 -6.777 -21.266 1 57.56 162 ASN B CA 1
ATOM 2595 C C . ASN B 1 162 ? 6.777 -7.906 -21.297 1 57.56 162 ASN B C 1
ATOM 2597 O O . ASN B 1 162 ? 6.152 -8.211 -20.281 1 57.56 162 ASN B O 1
#

Organism: NCBI:txid1812858

Foldseek 3Di:
DVVVVVVVVVVVVVVVVVVVVVVVVVVVVVVVVVVLVVVQVVVVVVLVVLVVVCVVVVHALVVLCVVVVFQEEEEEDDDPQRVVNCVRPVPDSRHYAAYEYCVQPDPPDPHHYHYLVDQDDDGQEYEYESVSCQVVSVVSNVVRYDHYYYYSSCSSVVRVVD/DVVVVVVVVVVVVVVVVVVVVVVVVVVVVVVVVVVLVVVQVVVVVVLVVLVVVCVVVVHALVVLCVVVVFQEEEEEDDDPQRVVNCVRPVPDSRHYAAYEYCVQPDPPDPHHYHYLVDQDDDGQEYEYESVSCQVVSCVSCVVRYDHYYYYSSCSSVVRVVD

Sequence (324 aa):
MKGKFLVFLTGVITGICIGAALLYKMQLKALEKLNAKTDKFKQYYNTLNQWLNNKDDGKSSVNFFKRNGYQSVAIYGMGELGNRLYKELRNSDIKIKYVIDQSIDYLNHEVSVMSPEDRLEAVDVIVVTPTFAFEDIRSKLKAKINCPIISINEVLYEIDGNMKGKFLVFLTGVITGICIGAALLYKMQLKALEKLNAKTDKFKQYYNTLNQWLNNKDDGKSSVNFFKRNGYQSVAIYGMGELGNRLYKELRNSDIKIKYVIDQSIDYLNHEVSVMSPEDRLEAVDVIVVTPTFAFEDIRSKLKAKINCPIISINEVLYEIDGN

pLDDT: mean 90.08, std 10.89, range [49.16, 98.81]

Solvent-accessible surface area (backbone atoms only — not comparable to full-atom values): 17747 Å² total; per-residue (Å²): 115,68,66,63,52,52,52,50,52,53,49,52,51,50,48,51,51,50,50,50,50,52,52,48,52,52,50,50,50,51,39,52,54,44,51,51,51,28,51,44,29,43,50,51,29,51,47,46,51,45,48,46,51,31,47,74,72,72,45,55,68,63,54,42,35,57,76,70,68,39,51,31,32,30,41,32,32,74,52,72,62,26,47,50,50,46,60,63,32,70,78,48,88,41,40,65,68,33,33,30,25,86,76,64,73,81,72,82,51,99,44,53,79,35,46,82,82,51,90,73,76,91,47,54,30,35,37,33,41,55,64,84,50,37,68,63,51,47,60,61,45,58,77,72,47,95,48,56,72,42,44,48,60,57,47,46,52,54,49,63,80,102,115,67,66,63,50,52,53,50,51,52,48,53,51,50,47,51,51,50,52,50,49,51,53,49,51,52,51,50,50,50,42,52,53,43,52,52,52,28,50,44,29,44,49,51,27,53,48,47,51,44,47,45,50,32,48,75,72,72,46,55,68,63,54,42,34,57,77,70,69,39,50,32,31,30,42,33,33,72,51,73,63,27,46,51,50,47,57,62,32,70,76,49,88,43,41,66,68,34,34,30,27,86,76,66,68,85,69,81,50,98,45,53,79,35,45,81,82,52,92,74,76,92,46,55,30,36,37,32,41,52,61,86,51,38,69,63,52,47,60,61,46,58,76,73,47,94,47,56,72,43,43,48,59,58,46,46,53,55,48,64,81,103